Protein AF-A0A6G1K3C9-F1 (afdb_monomer)

Structure (mmCIF, N/CA/C/O backbone):
data_AF-A0A6G1K3C9-F1
#
_entry.id   AF-A0A6G1K3C9-F1
#
loop_
_atom_site.group_PDB
_atom_site.id
_atom_site.type_symbol
_atom_site.label_atom_id
_atom_site.label_alt_id
_atom_site.label_comp_id
_atom_site.label_asym_id
_atom_site.label_entity_id
_atom_site.label_seq_id
_atom_site.pdbx_PDB_ins_code
_atom_site.Cartn_x
_atom_site.Cartn_y
_atom_site.Cartn_z
_atom_site.occupancy
_atom_site.B_iso_or_equiv
_atom_site.auth_seq_id
_atom_site.auth_comp_id
_atom_site.auth_asym_id
_atom_site.auth_atom_id
_atom_site.pdbx_PDB_model_num
ATOM 1 N N . MET A 1 1 ? -12.875 1.307 -21.236 1.00 40.44 1 MET A N 1
ATOM 2 C CA . MET A 1 1 ? -13.866 0.383 -20.640 1.00 40.44 1 MET A CA 1
ATOM 3 C C . MET A 1 1 ? -13.834 0.517 -19.124 1.00 40.44 1 MET A C 1
ATOM 5 O O . MET A 1 1 ? -12.848 0.122 -18.516 1.00 40.44 1 MET A O 1
ATOM 9 N N . ARG A 1 2 ? -14.864 1.109 -18.506 1.00 46.22 2 ARG A N 1
ATOM 10 C CA . ARG A 1 2 ? -15.051 1.011 -17.050 1.00 46.22 2 ARG A CA 1
ATOM 11 C C . ARG A 1 2 ? -15.624 -0.381 -16.789 1.00 46.22 2 ARG A C 1
ATOM 13 O O . ARG A 1 2 ? -16.731 -0.656 -17.238 1.00 46.22 2 ARG A O 1
ATOM 20 N N . ARG A 1 3 ? -14.867 -1.283 -16.155 1.00 57.00 3 ARG A N 1
ATOM 21 C CA . ARG A 1 3 ? -15.456 -2.536 -15.663 1.00 57.00 3 ARG A CA 1
ATOM 22 C C . ARG A 1 3 ? -16.481 -2.141 -14.605 1.00 57.00 3 ARG A C 1
ATOM 24 O O . ARG A 1 3 ? -16.106 -1.521 -13.613 1.00 57.00 3 ARG A O 1
ATOM 31 N N . PHE A 1 4 ? -17.751 -2.454 -14.840 1.00 57.00 4 PHE A N 1
ATOM 32 C CA . PHE A 1 4 ? -18.767 -2.379 -13.799 1.00 57.00 4 PHE A CA 1
ATOM 33 C C . PHE A 1 4 ? -18.394 -3.421 -12.748 1.00 57.00 4 PHE A C 1
ATOM 35 O O . PHE A 1 4 ? -18.598 -4.617 -12.934 1.00 57.00 4 PHE A O 1
ATOM 42 N N . VAL A 1 5 ? -17.746 -2.970 -11.677 1.00 66.88 5 VAL A N 1
ATOM 43 C CA . VAL A 1 5 ? -17.523 -3.806 -10.504 1.00 66.88 5 VAL A CA 1
ATOM 44 C C . VAL A 1 5 ? -18.885 -3.916 -9.840 1.00 66.88 5 VAL A C 1
ATOM 46 O O . VAL A 1 5 ? -19.375 -2.927 -9.294 1.00 66.88 5 VAL A O 1
ATOM 49 N N . ALA A 1 6 ? -19.529 -5.080 -9.963 1.00 72.62 6 ALA A N 1
ATOM 50 C CA . ALA A 1 6 ? -20.761 -5.362 -9.240 1.00 72.62 6 ALA A CA 1
ATOM 51 C C . ALA A 1 6 ? -20.538 -4.995 -7.767 1.00 72.62 6 ALA A C 1
ATOM 53 O O . ALA A 1 6 ? -19.541 -5.426 -7.176 1.00 72.62 6 ALA A O 1
ATOM 54 N N . LYS A 1 7 ? -21.410 -4.147 -7.206 1.00 73.06 7 LYS A N 1
ATOM 55 C CA . LYS A 1 7 ? -21.338 -3.775 -5.792 1.00 73.06 7 LYS A CA 1
ATOM 56 C C . LYS A 1 7 ? -21.459 -5.067 -4.991 1.00 73.06 7 LYS A C 1
ATOM 58 O O . LYS A 1 7 ? -22.519 -5.681 -4.963 1.00 73.06 7 LYS A O 1
ATOM 63 N N . ARG A 1 8 ? -20.349 -5.519 -4.407 1.00 77.25 8 ARG A N 1
ATOM 64 C CA . ARG A 1 8 ? -20.388 -6.607 -3.437 1.00 77.25 8 ARG A CA 1
ATOM 65 C C . ARG A 1 8 ? -20.921 -6.006 -2.151 1.00 77.25 8 ARG A C 1
ATOM 67 O O . ARG A 1 8 ? -20.301 -5.099 -1.604 1.00 77.25 8 ARG A O 1
ATOM 74 N N . TYR A 1 9 ? -22.089 -6.472 -1.740 1.00 88.69 9 TYR A N 1
ATOM 75 C CA . TYR A 1 9 ? -22.657 -6.128 -0.451 1.00 88.69 9 TYR A CA 1
ATOM 76 C C . TYR A 1 9 ? -21.885 -6.876 0.634 1.00 88.69 9 TYR A C 1
ATOM 78 O O . TYR A 1 9 ? -21.517 -8.040 0.456 1.00 88.69 9 TYR A O 1
ATOM 86 N N . CYS A 1 10 ? -21.598 -6.181 1.727 1.00 93.62 10 CYS A N 1
ATOM 87 C CA . CYS A 1 10 ? -21.083 -6.802 2.933 1.00 93.62 10 CYS A CA 1
ATOM 88 C C . CYS A 1 10 ? -22.194 -7.664 3.550 1.00 93.62 10 CYS A C 1
ATOM 90 O O . CYS A 1 10 ? -23.339 -7.226 3.600 1.00 93.62 10 CYS A O 1
ATOM 92 N N . GLN A 1 11 ? -21.872 -8.885 3.987 1.00 95.81 11 GLN A N 1
ATOM 93 C CA . GLN A 1 11 ? -22.832 -9.741 4.701 1.00 95.81 11 GLN A CA 1
ATOM 94 C C . GLN A 1 11 ? -22.900 -9.423 6.202 1.00 95.81 11 GLN A C 1
ATOM 96 O O . GLN A 1 11 ? -23.840 -9.838 6.869 1.00 95.81 11 GLN A O 1
ATOM 101 N N . HIS A 1 12 ? -21.922 -8.684 6.734 1.00 95.75 12 HIS A N 1
ATOM 102 C CA . HIS A 1 12 ? -21.926 -8.244 8.125 1.00 95.75 12 HIS A CA 1
ATOM 103 C C . HIS A 1 12 ? -22.922 -7.105 8.328 1.00 95.75 12 HIS A C 1
ATOM 105 O O . HIS A 1 12 ? -22.938 -6.144 7.554 1.00 95.75 12 HIS A O 1
ATOM 111 N N . GLN A 1 13 ? -23.703 -7.200 9.398 1.00 95.81 13 GLN A N 1
ATOM 112 C CA . GLN A 1 13 ? -24.554 -6.119 9.868 1.00 95.81 13 GLN A CA 1
ATOM 113 C C . GLN A 1 13 ? -23.687 -5.084 10.591 1.00 95.81 13 GLN A C 1
ATOM 115 O O . GLN A 1 13 ? -22.966 -5.423 11.526 1.00 95.81 13 GLN A O 1
ATOM 120 N N . VAL A 1 14 ? -23.735 -3.832 10.138 1.00 95.56 14 VAL A N 1
ATOM 121 C CA . VAL A 1 14 ? -23.049 -2.713 10.796 1.00 95.56 14 VAL A CA 1
ATOM 122 C C . VAL A 1 14 ? -24.037 -2.072 11.776 1.00 95.56 14 VAL A C 1
ATOM 124 O O . VAL A 1 14 ? -25.129 -1.708 11.333 1.00 95.56 14 VAL A O 1
ATOM 127 N N . PRO A 1 15 ? -23.711 -1.930 13.072 1.00 95.00 15 PRO A N 1
ATOM 128 C CA . PRO A 1 15 ? -24.567 -1.221 14.026 1.00 95.00 15 PRO A CA 1
ATOM 129 C C . PRO A 1 15 ? -24.883 0.207 13.561 1.00 95.00 15 PRO A C 1
ATOM 131 O O . PRO A 1 15 ? -24.011 0.873 13.004 1.00 95.00 15 PRO A O 1
ATOM 134 N N . GLU A 1 16 ? -26.116 0.682 13.764 1.00 94.31 16 GLU A N 1
ATOM 135 C CA . GLU A 1 16 ? -26.556 2.016 13.305 1.00 94.31 16 GLU A CA 1
ATOM 136 C C . GLU A 1 16 ? -25.726 3.153 13.914 1.00 94.31 16 GLU A C 1
ATOM 138 O O . GLU A 1 16 ? -25.388 4.113 13.221 1.00 94.31 16 GLU A O 1
ATOM 143 N N . SER A 1 17 ? -25.327 2.995 15.177 1.00 93.12 17 SER A N 1
ATOM 144 C CA . SER A 1 17 ? -24.381 3.867 15.878 1.00 93.12 17 SER A CA 1
ATOM 145 C C . SER A 1 17 ? -23.092 4.055 15.076 1.00 93.12 17 SER A C 1
ATOM 147 O O . SER A 1 17 ? -22.707 5.175 14.760 1.00 93.12 17 SER A O 1
ATOM 149 N N . LEU A 1 18 ? -22.462 2.957 14.652 1.00 94.25 18 LEU A N 1
ATOM 150 C CA . LEU A 1 18 ? -21.227 2.970 13.878 1.00 94.25 18 LEU A CA 1
ATOM 151 C C . LEU A 1 18 ? -21.458 3.502 12.456 1.00 94.25 18 LEU A C 1
ATOM 153 O O . LEU A 1 18 ? -20.610 4.223 11.932 1.00 94.25 18 LEU A O 1
ATOM 157 N N . GLN A 1 19 ? -22.605 3.198 11.835 1.00 95.62 19 GLN A N 1
ATOM 158 C CA . GLN A 1 19 ? -22.939 3.683 10.488 1.00 95.62 19 GLN A CA 1
ATOM 159 C C . GLN A 1 19 ? -22.878 5.212 10.387 1.00 95.62 19 GLN A C 1
ATOM 161 O O . GLN A 1 19 ? -22.397 5.723 9.377 1.00 95.62 19 GLN A O 1
ATOM 166 N N . ALA A 1 20 ? -23.301 5.938 11.427 1.00 94.94 20 ALA A N 1
ATOM 167 C CA . ALA A 1 20 ? -23.273 7.402 11.448 1.00 94.94 20 ALA A CA 1
ATOM 168 C C . ALA A 1 20 ? -21.853 7.995 11.357 1.00 94.94 20 ALA A C 1
ATOM 170 O O . ALA A 1 20 ? -21.690 9.136 10.924 1.00 94.94 20 ALA A O 1
ATOM 171 N N . HIS A 1 21 ? -20.826 7.223 11.726 1.00 95.44 21 HIS A N 1
ATOM 172 C CA . HIS A 1 21 ? -19.432 7.665 11.725 1.00 95.44 21 HIS A CA 1
ATOM 173 C C . HIS A 1 21 ? -18.621 7.166 10.527 1.00 95.44 21 HIS A C 1
ATOM 175 O O . HIS A 1 21 ? -17.500 7.635 10.332 1.00 95.44 21 HIS A O 1
ATOM 181 N N . LEU A 1 22 ? -19.147 6.234 9.724 1.00 96.12 22 LEU A N 1
ATOM 182 C CA . LEU A 1 22 ? -18.440 5.656 8.580 1.00 96.12 22 LEU A CA 1
ATOM 183 C C . LEU A 1 22 ? -18.693 6.438 7.288 1.00 96.12 22 LEU A C 1
ATOM 185 O O . LEU A 1 22 ? -19.799 6.883 6.999 1.00 96.12 22 LEU A O 1
ATOM 189 N N . SER A 1 23 ? -17.658 6.538 6.450 1.00 95.50 23 SER A N 1
ATOM 190 C CA . SER A 1 23 ? -17.769 7.130 5.107 1.00 95.50 23 SER A CA 1
ATOM 191 C C . SER A 1 23 ? -18.633 6.292 4.149 1.00 95.50 23 SER A C 1
ATOM 193 O O . SER A 1 23 ? -19.312 6.841 3.281 1.00 95.50 23 SER A O 1
ATOM 195 N N . GLU A 1 24 ? -18.633 4.965 4.311 1.00 95.06 24 GLU A N 1
ATOM 196 C CA . GLU A 1 24 ? -19.474 4.020 3.567 1.00 95.06 24 GLU A CA 1
ATOM 197 C C . GLU A 1 24 ? -20.291 3.144 4.546 1.00 95.06 24 GLU A C 1
ATOM 199 O O . GLU A 1 24 ? -19.883 2.021 4.842 1.00 95.06 24 GLU A O 1
ATOM 204 N N . PRO A 1 25 ? -21.469 3.594 5.032 1.00 95.62 25 PRO A N 1
ATOM 205 C CA . PRO A 1 25 ? -22.207 2.922 6.115 1.00 95.62 25 PRO A CA 1
ATOM 206 C C . PRO A 1 25 ? -22.698 1.506 5.768 1.00 95.62 25 PRO A C 1
ATOM 208 O O . PRO A 1 25 ? -23.002 0.707 6.646 1.00 95.62 25 PRO A O 1
ATOM 211 N N . THR A 1 26 ? -22.761 1.159 4.479 1.00 95.19 26 THR A N 1
ATOM 212 C CA . THR A 1 26 ? -23.236 -0.153 4.011 1.00 95.19 26 THR A CA 1
ATOM 213 C C . THR A 1 26 ? -22.177 -1.263 4.056 1.00 95.19 26 THR A C 1
ATOM 215 O O . THR A 1 26 ? -22.470 -2.398 3.677 1.00 95.19 26 THR A O 1
ATOM 218 N N . ILE A 1 27 ? -20.926 -0.950 4.406 1.00 96.56 27 ILE A N 1
ATOM 219 C CA . ILE A 1 27 ? -19.806 -1.901 4.407 1.00 96.56 27 ILE A CA 1
ATOM 220 C C . ILE A 1 27 ? -19.107 -1.819 5.762 1.00 96.56 27 ILE A C 1
ATOM 222 O O . ILE A 1 27 ? -18.760 -0.733 6.211 1.00 96.56 27 ILE A O 1
ATOM 226 N N . CYS A 1 28 ? -18.874 -2.962 6.414 1.00 96.81 28 CYS A N 1
ATOM 227 C CA . CYS A 1 28 ? -18.143 -2.948 7.676 1.00 96.81 28 CYS A CA 1
ATOM 228 C C . CYS A 1 28 ? -16.662 -2.554 7.483 1.00 96.81 28 CYS A C 1
ATOM 230 O O . CYS A 1 28 ? -16.092 -2.821 6.414 1.00 96.81 28 CYS A O 1
ATOM 232 N N . PRO A 1 29 ? -16.007 -1.997 8.522 1.00 97.69 29 PRO A N 1
ATOM 233 C CA . PRO A 1 29 ? -14.608 -1.567 8.457 1.00 97.69 29 PRO A CA 1
ATOM 234 C C . PRO A 1 29 ? -13.643 -2.630 7.918 1.00 97.69 29 PRO A C 1
ATOM 236 O O . PRO A 1 29 ? -12.852 -2.356 7.012 1.00 97.69 29 PRO A O 1
ATOM 239 N N . SER A 1 30 ? -13.742 -3.867 8.417 1.00 97.69 30 SER A N 1
ATOM 240 C CA . SER A 1 30 ? -12.876 -4.976 8.004 1.00 97.69 30 SER A CA 1
ATOM 241 C C . SER A 1 30 ? -13.054 -5.324 6.522 1.00 97.69 30 SER A C 1
ATOM 243 O O . SER A 1 30 ? -12.068 -5.425 5.793 1.00 97.69 30 SER A O 1
ATOM 245 N N . CYS A 1 31 ? -14.290 -5.411 6.019 1.00 97.44 31 CYS A N 1
ATOM 246 C CA . CYS A 1 31 ? -14.553 -5.663 4.596 1.00 97.44 31 CYS A CA 1
ATOM 247 C C . CYS A 1 31 ? -14.087 -4.515 3.691 1.00 97.44 31 CYS A C 1
ATOM 249 O O . CYS A 1 31 ? -13.590 -4.764 2.586 1.00 97.44 31 CYS A O 1
ATOM 251 N N . GLN A 1 32 ? -14.240 -3.263 4.132 1.00 97.00 32 GLN A N 1
ATOM 252 C CA . GLN A 1 32 ? -13.790 -2.100 3.369 1.00 97.00 32 GLN A CA 1
ATOM 253 C C . GLN A 1 32 ? -12.256 -2.084 3.255 1.00 97.00 32 GLN A C 1
ATOM 255 O O . GLN A 1 32 ? -11.728 -1.944 2.148 1.00 97.00 32 GLN A O 1
ATOM 260 N N . LEU A 1 33 ? -11.539 -2.349 4.354 1.00 97.81 33 LEU A N 1
ATOM 261 C CA . LEU A 1 33 ? -10.080 -2.499 4.348 1.00 97.81 33 LEU A CA 1
ATOM 262 C C . LEU A 1 33 ? -9.622 -3.687 3.499 1.00 97.81 33 LEU A C 1
ATOM 264 O O . LEU A 1 33 ? -8.761 -3.509 2.638 1.00 97.81 33 LEU A O 1
ATOM 268 N N . GLN A 1 34 ? -10.227 -4.872 3.648 1.00 97.44 34 GLN A N 1
ATOM 269 C CA . GLN A 1 34 ? -9.904 -6.045 2.818 1.00 97.44 34 GLN A CA 1
ATOM 270 C C . GLN A 1 34 ? -10.027 -5.742 1.324 1.00 97.44 34 GLN A C 1
ATOM 272 O O . GLN A 1 34 ? -9.184 -6.162 0.525 1.00 97.44 34 GLN A O 1
ATOM 277 N N . ARG A 1 35 ? -11.064 -4.994 0.931 1.00 96.12 35 ARG A N 1
ATOM 278 C CA . ARG A 1 35 ? -11.260 -4.579 -0.457 1.00 96.12 35 ARG A CA 1
ATOM 279 C C . ARG A 1 35 ? -10.120 -3.691 -0.939 1.00 96.12 35 ARG A C 1
ATOM 281 O O . ARG A 1 35 ? -9.569 -3.959 -2.005 1.00 96.12 35 ARG A O 1
ATOM 288 N N . PHE A 1 36 ? -9.750 -2.666 -0.179 1.00 97.00 36 PHE A N 1
ATOM 289 C CA . PHE A 1 36 ? -8.657 -1.791 -0.585 1.00 97.00 36 PHE A CA 1
ATOM 290 C C . PHE A 1 36 ? -7.296 -2.494 -0.580 1.00 97.00 36 PHE A C 1
ATOM 292 O O . PHE A 1 36 ? -6.533 -2.321 -1.527 1.00 97.00 36 PHE A O 1
ATOM 299 N N . ILE A 1 37 ? -7.012 -3.337 0.418 1.00 97.62 37 ILE A N 1
ATOM 300 C CA . ILE A 1 37 ? -5.806 -4.181 0.469 1.00 97.62 37 ILE A CA 1
ATOM 301 C C . ILE A 1 37 ? -5.728 -5.046 -0.791 1.00 97.62 37 ILE A C 1
ATOM 303 O O . ILE A 1 37 ? -4.695 -5.107 -1.459 1.00 97.62 37 ILE A O 1
ATOM 307 N N . LYS A 1 38 ? -6.844 -5.676 -1.175 1.00 96.50 38 LYS A N 1
ATOM 308 C CA . LYS A 1 38 ? -6.923 -6.453 -2.412 1.00 96.50 38 LYS A CA 1
ATOM 309 C C . LYS A 1 38 ? -6.662 -5.587 -3.648 1.00 96.50 38 LYS A C 1
ATOM 311 O O . LYS A 1 38 ? -5.895 -6.002 -4.513 1.00 96.50 38 LYS A O 1
ATOM 316 N N . ASP A 1 39 ? -7.262 -4.403 -3.740 1.00 95.94 39 ASP A N 1
ATOM 317 C CA . ASP A 1 39 ? -7.066 -3.489 -4.871 1.00 95.94 39 ASP A CA 1
ATOM 318 C C . ASP A 1 39 ? -5.603 -3.004 -4.973 1.00 95.94 39 ASP A C 1
ATOM 320 O O . ASP A 1 39 ? -5.069 -2.890 -6.083 1.00 95.94 39 ASP A O 1
ATOM 324 N N . ILE A 1 40 ? -4.925 -2.772 -3.841 1.00 96.75 40 ILE A N 1
ATOM 325 C CA . ILE A 1 40 ? -3.489 -2.453 -3.791 1.00 96.75 40 ILE A CA 1
ATOM 326 C C . ILE A 1 40 ? -2.666 -3.648 -4.279 1.00 96.75 40 ILE A C 1
ATOM 328 O O . ILE A 1 40 ? -1.871 -3.472 -5.203 1.00 96.75 40 ILE A O 1
ATOM 332 N N . ARG A 1 41 ? -2.898 -4.855 -3.746 1.00 96.38 41 ARG A N 1
ATOM 333 C CA . ARG A 1 41 ? -2.193 -6.087 -4.151 1.00 96.38 41 ARG A CA 1
ATOM 334 C C . ARG A 1 41 ? -2.368 -6.397 -5.633 1.00 96.38 41 ARG A C 1
ATOM 336 O O . ARG A 1 41 ? -1.404 -6.722 -6.322 1.00 96.38 41 ARG A O 1
ATOM 343 N N . ASP A 1 42 ? -3.587 -6.279 -6.151 1.00 95.94 42 ASP A N 1
ATOM 344 C CA . ASP A 1 42 ? -3.872 -6.493 -7.572 1.00 95.94 42 ASP A CA 1
ATOM 345 C C . ASP A 1 42 ? -3.166 -5.446 -8.441 1.00 95.94 42 ASP A C 1
ATOM 347 O O . ASP A 1 42 ? -2.658 -5.761 -9.522 1.00 95.94 42 ASP A O 1
ATOM 351 N N . THR A 1 43 ? -3.081 -4.209 -7.951 1.00 95.25 43 THR A N 1
ATOM 352 C CA . THR A 1 43 ? -2.342 -3.133 -8.609 1.00 95.25 43 THR A CA 1
ATOM 353 C C . THR A 1 43 ? -0.836 -3.369 -8.603 1.00 95.25 43 THR A C 1
ATOM 355 O O . THR A 1 43 ? -0.212 -3.251 -9.661 1.00 95.25 43 THR A O 1
ATOM 358 N N . GLN A 1 44 ? -0.262 -3.758 -7.463 1.00 94.69 44 GLN A N 1
ATOM 359 C CA . GLN A 1 44 ? 1.148 -4.128 -7.328 1.00 94.69 44 GLN A CA 1
ATOM 360 C C . GLN A 1 44 ? 1.489 -5.286 -8.271 1.00 94.69 44 GLN A C 1
ATOM 362 O O . GLN A 1 44 ? 2.315 -5.108 -9.160 1.00 94.69 44 GLN A O 1
ATOM 367 N N . LYS A 1 45 ? 0.731 -6.391 -8.227 1.00 94.12 45 LYS A N 1
ATOM 368 C CA . LYS A 1 45 ? 0.878 -7.524 -9.164 1.00 94.12 45 LYS A CA 1
ATOM 369 C C . LYS A 1 45 ? 0.772 -7.092 -10.624 1.00 94.12 45 LYS A C 1
ATOM 371 O O . LYS A 1 45 ? 1.491 -7.598 -11.484 1.00 94.12 45 LYS A O 1
ATOM 376 N N . GLY A 1 46 ? -0.141 -6.172 -10.931 1.00 94.00 46 GLY A N 1
ATOM 377 C CA . GLY A 1 46 ? -0.293 -5.614 -12.271 1.00 94.00 46 GLY A CA 1
ATOM 378 C C . GLY A 1 46 ? 0.948 -4.854 -12.740 1.00 94.00 46 GLY A C 1
ATOM 379 O O . GLY A 1 46 ? 1.322 -4.972 -13.909 1.00 94.00 46 GLY A O 1
ATOM 380 N N . ILE A 1 47 ? 1.577 -4.079 -11.855 1.00 93.62 47 ILE A N 1
ATOM 381 C CA . ILE A 1 47 ? 2.826 -3.348 -12.111 1.00 93.62 47 ILE A CA 1
ATOM 382 C C . ILE A 1 47 ? 4.011 -4.319 -12.212 1.00 93.62 47 ILE A C 1
ATOM 384 O O . ILE A 1 47 ? 4.780 -4.223 -13.168 1.00 93.62 47 ILE A O 1
ATOM 388 N N . ASP A 1 48 ? 4.110 -5.303 -11.322 1.00 89.12 48 ASP A N 1
ATOM 389 C CA . ASP A 1 48 ? 5.196 -6.291 -11.298 1.00 89.12 48 ASP A CA 1
ATOM 390 C C . ASP A 1 48 ? 5.215 -7.161 -12.556 1.00 89.12 48 ASP A C 1
ATOM 392 O O . ASP A 1 48 ? 6.265 -7.353 -13.163 1.00 89.12 48 ASP A O 1
ATOM 396 N N . ARG A 1 49 ? 4.042 -7.578 -13.056 1.00 92.12 49 ARG A N 1
ATOM 397 C CA . ARG A 1 49 ? 3.920 -8.276 -14.354 1.00 92.12 49 ARG A CA 1
ATOM 398 C C . ARG A 1 49 ? 4.462 -7.467 -15.538 1.00 92.12 49 ARG A C 1
ATOM 400 O O . ARG A 1 49 ? 4.694 -8.030 -16.603 1.00 92.12 49 ARG A O 1
ATOM 407 N N . ARG A 1 50 ? 4.662 -6.155 -15.380 1.00 90.25 50 ARG A N 1
ATOM 408 C CA . ARG A 1 50 ? 5.297 -5.273 -16.374 1.00 90.25 50 ARG A CA 1
ATOM 409 C C . ARG A 1 50 ? 6.777 -5.008 -16.079 1.00 90.25 50 ARG A C 1
ATOM 411 O O . ARG A 1 50 ? 7.340 -4.062 -16.629 1.00 90.25 50 ARG A O 1
ATOM 418 N N . GLY A 1 51 ? 7.415 -5.842 -15.264 1.00 88.88 51 GLY A N 1
ATOM 419 C CA . GLY A 1 51 ? 8.806 -5.672 -14.840 1.00 88.88 51 GLY A CA 1
ATOM 420 C C . GLY A 1 51 ? 8.975 -4.584 -13.780 1.00 88.88 51 GLY A C 1
ATOM 421 O O . GLY A 1 51 ? 10.058 -4.026 -13.638 1.00 88.88 51 GLY A O 1
ATOM 422 N N . GLY A 1 52 ? 7.898 -4.238 -13.070 1.00 91.12 52 GLY A N 1
ATOM 423 C CA . GLY A 1 52 ? 7.940 -3.220 -12.034 1.00 91.12 52 GLY A CA 1
ATOM 424 C C . GLY A 1 52 ? 7.800 -1.788 -12.551 1.00 91.12 52 GLY A C 1
ATOM 425 O O . GLY A 1 52 ? 7.665 -1.529 -13.753 1.00 91.12 52 GLY A O 1
ATOM 426 N N . ILE A 1 53 ? 7.810 -0.826 -11.625 1.00 90.06 53 ILE A N 1
ATOM 427 C CA . ILE A 1 53 ? 7.646 0.595 -11.948 1.00 90.06 53 ILE A CA 1
ATOM 428 C C . ILE A 1 53 ? 8.747 1.120 -12.881 1.00 90.06 53 ILE A C 1
ATOM 430 O O . ILE A 1 53 ? 8.442 1.887 -13.796 1.00 90.06 53 ILE A O 1
ATOM 434 N N . PHE A 1 54 ? 9.994 0.668 -12.703 1.00 88.56 54 PHE A N 1
ATOM 435 C CA . PHE A 1 54 ? 11.143 1.128 -13.486 1.00 88.56 54 PHE A CA 1
ATOM 436 C C . PHE A 1 54 ? 11.127 0.589 -14.914 1.00 88.56 54 PHE A C 1
ATOM 438 O O . PHE A 1 54 ? 11.143 1.388 -15.847 1.00 88.56 54 PHE A O 1
ATOM 445 N N . ALA A 1 55 ? 10.972 -0.724 -15.113 1.00 88.25 55 ALA A N 1
ATOM 446 C CA . ALA A 1 55 ? 10.867 -1.277 -16.465 1.00 88.25 55 ALA A CA 1
ATOM 447 C C . ALA A 1 55 ? 9.611 -0.768 -17.189 1.00 88.25 55 ALA A C 1
ATOM 449 O O . ALA A 1 55 ? 9.624 -0.536 -18.396 1.00 88.25 55 ALA A O 1
ATOM 450 N N . SER A 1 56 ? 8.510 -0.548 -16.459 1.00 89.88 56 SER A N 1
ATOM 451 C CA . SER A 1 56 ? 7.318 0.069 -17.042 1.00 89.88 56 SER A CA 1
ATOM 452 C C . SER A 1 56 ? 7.564 1.508 -17.494 1.00 89.88 56 SER A C 1
ATOM 454 O O . SER A 1 56 ? 6.896 1.936 -18.430 1.00 89.88 56 SER A O 1
ATOM 456 N N . ARG A 1 57 ? 8.446 2.257 -16.827 1.00 87.88 57 ARG A N 1
ATOM 457 C CA . ARG A 1 57 ? 8.824 3.624 -17.206 1.00 87.88 57 ARG A CA 1
ATOM 458 C C . ARG A 1 57 ? 9.825 3.628 -18.359 1.00 87.88 57 ARG A C 1
ATOM 460 O O . ARG A 1 57 ? 9.709 4.486 -19.225 1.00 87.88 57 ARG A O 1
ATOM 467 N N . GLU A 1 58 ? 10.742 2.665 -18.406 1.00 89.50 58 GLU A N 1
ATOM 468 C CA . GLU A 1 58 ? 11.706 2.530 -19.504 1.00 89.50 58 GLU A CA 1
ATOM 469 C C . GLU A 1 58 ? 11.002 2.308 -20.843 1.00 89.50 58 GLU A C 1
ATOM 471 O O . GLU A 1 58 ? 11.203 3.072 -21.779 1.00 89.50 58 GLU A O 1
ATOM 476 N N . ARG A 1 59 ? 10.013 1.410 -20.882 1.00 88.69 59 ARG A N 1
ATOM 477 C CA . ARG A 1 59 ? 9.175 1.203 -22.076 1.00 88.69 59 ARG A CA 1
ATOM 478 C C . ARG A 1 59 ? 8.448 2.458 -22.560 1.00 88.69 59 ARG A C 1
ATOM 480 O O . ARG A 1 59 ? 8.153 2.584 -23.742 1.00 88.69 59 ARG A O 1
ATOM 487 N N . VAL A 1 60 ? 8.113 3.379 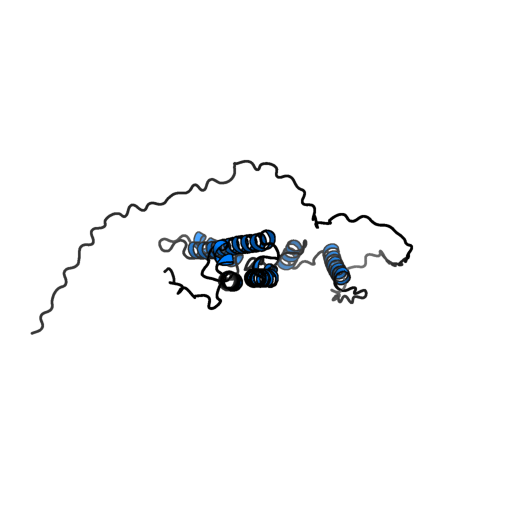-21.653 1.00 89.38 60 VAL A N 1
ATOM 488 C CA . VAL A 1 60 ? 7.501 4.666 -22.025 1.00 89.38 60 VAL A CA 1
ATOM 489 C C . VAL A 1 60 ? 8.518 5.573 -22.719 1.00 89.38 60 VAL A C 1
ATOM 491 O O . VAL A 1 60 ? 8.139 6.314 -23.622 1.00 89.38 60 VAL A O 1
ATOM 494 N N . ARG A 1 61 ? 9.793 5.520 -22.317 1.00 88.38 61 ARG A N 1
ATOM 495 C CA . ARG A 1 61 ? 10.879 6.256 -22.980 1.00 88.38 61 ARG A CA 1
ATOM 496 C C . ARG A 1 61 ? 11.183 5.662 -24.348 1.00 88.38 61 ARG A C 1
ATOM 498 O O . ARG A 1 61 ? 11.259 6.404 -25.318 1.00 88.38 61 ARG A O 1
ATOM 505 N N . GLU A 1 62 ? 11.275 4.337 -24.429 1.00 89.06 62 GLU A N 1
ATOM 506 C CA . GLU A 1 62 ? 11.440 3.617 -25.694 1.00 89.06 62 GLU A CA 1
ATOM 507 C C . GLU A 1 62 ? 10.315 3.975 -26.682 1.00 89.06 62 GLU A C 1
ATOM 509 O O . GLU A 1 62 ? 10.603 4.363 -27.810 1.00 89.06 62 GLU A O 1
ATOM 514 N N . GLU A 1 63 ? 9.043 3.957 -26.247 1.00 88.94 63 GLU A N 1
ATOM 515 C CA . GLU A 1 63 ? 7.883 4.366 -27.069 1.00 88.94 63 GLU A CA 1
ATOM 516 C C . GLU A 1 63 ? 8.002 5.820 -27.568 1.00 88.94 63 GLU A C 1
ATOM 518 O O . GLU A 1 63 ? 7.604 6.114 -28.692 1.00 88.94 63 GLU A O 1
ATOM 523 N N . ALA A 1 64 ? 8.563 6.730 -26.765 1.00 86.88 64 ALA A N 1
ATOM 524 C CA . ALA A 1 64 ? 8.756 8.127 -27.155 1.00 86.88 64 ALA A CA 1
ATOM 525 C C . ALA A 1 64 ? 9.883 8.315 -28.190 1.00 86.88 64 ALA A C 1
ATOM 527 O O . ALA A 1 64 ? 9.772 9.183 -29.053 1.00 86.88 64 ALA A O 1
ATOM 528 N N . ASN A 1 65 ? 10.939 7.498 -28.124 1.00 86.75 65 ASN A N 1
ATOM 529 C CA . ASN A 1 65 ? 12.115 7.612 -28.993 1.00 86.75 65 ASN A CA 1
ATOM 530 C C . ASN A 1 65 ? 11.883 7.080 -30.414 1.00 86.75 65 ASN A C 1
ATOM 532 O O . ASN A 1 65 ? 12.534 7.542 -31.345 1.00 86.75 65 ASN A O 1
ATOM 536 N N . VAL A 1 66 ? 10.971 6.119 -30.597 1.00 85.62 66 VAL A N 1
ATOM 537 C CA . VAL A 1 66 ? 10.723 5.485 -31.907 1.00 85.62 66 VAL A CA 1
ATOM 538 C C . VAL A 1 66 ? 9.991 6.415 -32.888 1.00 85.62 66 VAL A C 1
ATOM 540 O O . VAL A 1 66 ? 9.961 6.111 -34.072 1.00 85.62 66 VAL A O 1
ATOM 543 N N . GLY A 1 67 ? 9.460 7.559 -32.427 1.00 72.31 67 GLY A N 1
ATOM 544 C CA . GLY A 1 67 ? 8.933 8.643 -33.268 1.00 72.31 67 GLY A CA 1
ATOM 545 C C . GLY A 1 67 ? 7.988 8.166 -34.374 1.00 72.31 67 GLY A C 1
ATOM 546 O O . GLY A 1 67 ? 8.423 8.016 -35.511 1.00 72.31 67 GLY A O 1
ATOM 547 N N . PHE A 1 68 ? 6.708 7.902 -34.068 1.00 59.38 68 PHE A N 1
ATOM 548 C CA . PHE A 1 68 ? 5.793 7.376 -35.090 1.00 59.38 68 PHE A CA 1
ATOM 549 C C . PHE A 1 68 ? 4.312 7.790 -34.972 1.00 59.38 68 PHE A C 1
ATOM 551 O O . PHE A 1 68 ? 3.760 7.978 -33.885 1.00 59.38 68 PHE A O 1
ATOM 558 N N . ASP A 1 69 ? 3.681 7.856 -36.148 1.00 64.31 69 ASP A N 1
ATOM 559 C CA . ASP A 1 69 ? 2.524 8.667 -36.559 1.00 64.31 69 ASP A CA 1
ATOM 560 C C . ASP A 1 69 ? 1.109 8.095 -36.286 1.00 64.31 69 ASP A C 1
ATOM 562 O O . ASP A 1 69 ? 0.198 8.325 -37.082 1.00 64.31 69 ASP A O 1
ATOM 566 N N . GLY A 1 70 ? 0.833 7.362 -35.195 1.00 55.38 70 GLY A N 1
ATOM 567 C CA . GLY A 1 70 ? -0.540 6.811 -35.065 1.00 55.38 70 GLY A CA 1
ATOM 568 C C . GLY A 1 70 ? -1.101 6.440 -33.699 1.00 55.38 70 GLY A C 1
ATOM 569 O O . GLY A 1 70 ? -2.224 6.828 -33.384 1.00 55.38 70 GLY A O 1
ATOM 570 N N . GLU A 1 71 ? -0.366 5.723 -32.851 1.00 59.19 71 GLU A N 1
ATOM 571 C CA . GLU A 1 71 ? -0.908 5.222 -31.571 1.00 59.19 71 GLU A CA 1
ATOM 572 C C . GLU A 1 71 ? -0.102 5.712 -30.367 1.00 59.19 71 GLU A C 1
ATOM 574 O O . GLU A 1 71 ? 0.261 4.968 -29.457 1.00 59.19 71 GLU A O 1
ATOM 579 N N . ILE A 1 72 ? 0.164 7.018 -30.353 1.00 62.97 72 ILE A N 1
ATOM 580 C CA . ILE A 1 72 ? 1.047 7.651 -29.378 1.00 62.97 72 ILE A CA 1
ATOM 581 C C . ILE A 1 72 ? 0.524 7.472 -27.940 1.00 62.97 72 ILE A C 1
ATOM 583 O O . ILE A 1 72 ? -0.576 7.905 -27.539 1.00 62.97 72 ILE A O 1
ATOM 587 N N . GLY A 1 73 ? 1.387 6.856 -27.132 1.00 75.19 73 GLY A N 1
ATOM 588 C CA . GLY A 1 73 ? 1.341 6.877 -25.679 1.00 75.19 73 GLY A CA 1
ATOM 589 C C . GLY A 1 73 ? 0.430 5.827 -25.067 1.00 75.19 73 GLY A C 1
ATOM 590 O O . GLY A 1 73 ? -0.161 6.092 -24.016 1.00 75.19 73 GLY A O 1
ATOM 591 N N . THR A 1 74 ? 0.266 4.659 -25.687 1.00 87.25 74 THR A N 1
ATOM 592 C CA . THR A 1 74 ? -0.514 3.580 -25.067 1.00 87.25 74 THR A CA 1
ATOM 593 C C . THR A 1 74 ? 0.170 3.081 -23.798 1.00 87.25 74 THR A C 1
ATOM 595 O O . THR A 1 74 ? -0.510 2.916 -22.777 1.00 87.25 74 THR A O 1
ATOM 598 N N . GLN A 1 75 ? 1.501 2.938 -23.797 1.00 89.12 75 GLN A N 1
ATOM 599 C CA . GLN A 1 75 ? 2.246 2.543 -22.598 1.00 89.12 75 GLN A CA 1
ATOM 600 C C . GLN A 1 75 ? 2.249 3.671 -21.578 1.00 89.12 75 GLN A C 1
ATOM 602 O O . GLN A 1 75 ? 1.944 3.436 -20.407 1.00 89.12 75 GLN A O 1
ATOM 607 N N . ALA A 1 76 ? 2.463 4.911 -22.021 1.00 88.94 76 ALA A N 1
ATOM 608 C CA . ALA A 1 76 ? 2.414 6.081 -21.144 1.00 88.94 76 ALA A CA 1
ATOM 609 C C . ALA A 1 76 ? 1.051 6.225 -20.438 1.00 88.94 76 ALA A C 1
ATOM 611 O O . ALA A 1 76 ? 0.977 6.427 -19.223 1.00 88.94 76 ALA A O 1
ATOM 612 N N . LYS A 1 77 ? -0.054 6.081 -21.183 1.00 91.56 77 LYS A N 1
ATOM 613 C CA . LYS A 1 77 ? -1.427 6.129 -20.650 1.00 91.56 77 LYS A CA 1
ATOM 614 C C . LYS A 1 77 ? -1.676 4.987 -19.66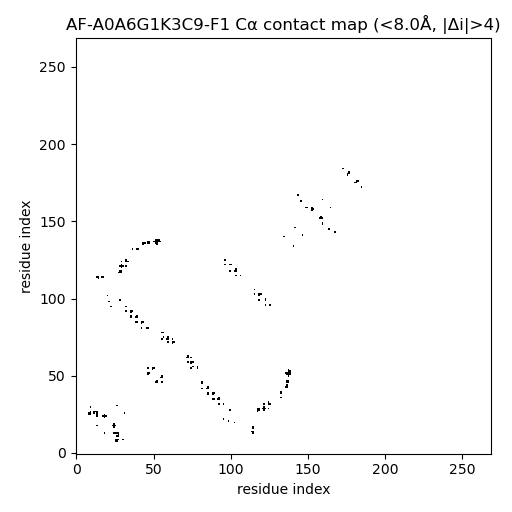8 1.00 91.56 77 LYS A C 1
ATOM 616 O O . LYS A 1 77 ? -2.217 5.236 -18.590 1.00 91.56 77 LYS A O 1
ATOM 621 N N . ARG A 1 78 ? -1.259 3.759 -20.001 1.00 91.19 78 ARG A N 1
ATOM 622 C CA . ARG A 1 78 ? -1.392 2.588 -19.117 1.00 91.19 78 ARG A CA 1
ATOM 623 C C . ARG A 1 78 ? -0.598 2.775 -17.830 1.00 91.19 78 ARG A C 1
ATOM 625 O O . ARG A 1 78 ? -1.178 2.643 -16.757 1.00 91.19 78 ARG A O 1
ATOM 632 N N . HIS A 1 79 ? 0.683 3.131 -17.918 1.00 92.62 79 HIS A N 1
ATOM 633 C CA . HIS A 1 79 ? 1.536 3.379 -16.756 1.00 92.62 79 HIS A CA 1
ATOM 634 C C . HIS A 1 79 ? 0.904 4.418 -15.820 1.00 92.62 79 HIS A C 1
ATOM 636 O O . HIS A 1 79 ? 0.683 4.135 -14.643 1.00 92.62 79 HIS A O 1
ATOM 642 N N . ARG A 1 80 ? 0.495 5.578 -16.357 1.00 92.56 80 ARG A N 1
ATOM 643 C CA . ARG A 1 80 ? -0.183 6.629 -15.577 1.00 92.56 80 ARG A CA 1
ATOM 644 C C . ARG A 1 80 ? -1.482 6.148 -14.936 1.00 92.56 80 ARG A C 1
ATOM 646 O O . ARG A 1 80 ? -1.755 6.508 -13.795 1.00 92.56 80 ARG A O 1
ATOM 653 N N . ALA A 1 81 ? -2.276 5.346 -15.643 1.00 94.19 81 ALA A N 1
ATOM 654 C CA . ALA A 1 81 ? -3.522 4.808 -15.107 1.00 94.19 81 ALA A CA 1
ATOM 655 C C . ALA A 1 81 ? -3.276 3.886 -13.903 1.00 94.19 81 ALA A C 1
ATOM 657 O O . ALA A 1 81 ? -3.943 4.037 -12.882 1.00 94.19 81 ALA A O 1
ATOM 658 N N . TRP A 1 82 ? -2.289 2.991 -13.986 1.00 94.31 82 TRP A N 1
ATOM 659 C CA . TRP A 1 82 ? -1.925 2.112 -12.872 1.00 94.31 82 TRP A CA 1
ATOM 660 C C . TRP A 1 82 ? -1.354 2.881 -11.680 1.00 94.31 82 TRP A C 1
ATOM 662 O O . TRP A 1 82 ? -1.779 2.640 -10.555 1.00 94.31 82 TRP A O 1
ATOM 672 N N . MET A 1 83 ? -0.456 3.844 -11.913 1.00 94.81 83 MET A N 1
ATOM 673 C CA . MET A 1 83 ? 0.104 4.666 -10.832 1.00 94.81 83 MET A CA 1
ATOM 674 C C . MET A 1 83 ? -0.962 5.521 -10.143 1.00 94.81 83 MET A C 1
ATOM 676 O O . MET A 1 83 ? -0.945 5.671 -8.922 1.00 94.81 83 MET A O 1
ATOM 680 N N . ARG A 1 84 ? -1.919 6.052 -10.916 1.00 95.25 84 ARG A N 1
ATOM 681 C CA . ARG A 1 84 ? -3.066 6.787 -10.376 1.00 95.25 84 ARG A CA 1
ATOM 682 C C . ARG A 1 84 ? -3.947 5.885 -9.522 1.00 95.25 84 ARG A C 1
ATOM 684 O O . ARG A 1 84 ? -4.288 6.289 -8.418 1.00 95.25 84 ARG A O 1
ATOM 691 N N . LEU A 1 85 ? -4.286 4.692 -10.013 1.00 95.12 85 LEU A N 1
ATOM 692 C CA . LEU A 1 85 ? -5.095 3.729 -9.267 1.00 95.12 85 LEU A CA 1
ATOM 693 C C . LEU A 1 85 ? -4.413 3.345 -7.950 1.00 95.12 85 LEU A C 1
ATOM 695 O O . LEU A 1 85 ? -5.021 3.482 -6.898 1.00 95.12 85 LEU A O 1
ATOM 699 N N . TRP A 1 86 ? -3.134 2.965 -8.000 1.00 95.50 86 TRP A N 1
ATOM 700 C CA . TRP A 1 86 ? -2.351 2.606 -6.815 1.00 95.50 86 TRP A CA 1
ATOM 701 C C . TRP A 1 86 ? -2.373 3.708 -5.752 1.00 95.50 86 TRP A C 1
ATOM 703 O O . TRP A 1 86 ? -2.693 3.457 -4.591 1.00 95.50 86 TRP A O 1
ATOM 713 N N . ARG A 1 87 ? -2.084 4.950 -6.166 1.00 95.94 87 ARG A N 1
ATOM 714 C CA . ARG A 1 87 ? -2.062 6.113 -5.273 1.00 95.94 87 ARG A CA 1
ATOM 715 C C . ARG A 1 87 ? -3.440 6.400 -4.684 1.00 95.94 87 ARG A C 1
ATOM 717 O O . ARG A 1 87 ? -3.546 6.609 -3.484 1.00 95.94 87 ARG A O 1
ATOM 724 N N . GLN A 1 88 ? -4.481 6.413 -5.515 1.00 96.69 88 GLN A N 1
ATOM 725 C CA . GLN A 1 88 ? -5.846 6.686 -5.062 1.00 96.69 88 GLN A CA 1
ATOM 726 C C . GLN A 1 88 ? -6.324 5.640 -4.058 1.00 96.69 88 GLN A C 1
ATOM 728 O O . GLN A 1 88 ? -6.924 6.005 -3.054 1.00 96.69 88 GLN A O 1
ATOM 733 N N . THR A 1 89 ? -6.035 4.359 -4.291 1.00 96.56 89 THR A N 1
ATOM 734 C CA . THR A 1 89 ? -6.401 3.305 -3.342 1.00 96.56 89 THR A CA 1
ATOM 735 C C . THR A 1 89 ? -5.642 3.455 -2.024 1.00 96.56 89 THR A C 1
ATOM 737 O O . THR A 1 89 ? -6.265 3.360 -0.975 1.00 96.56 89 THR A O 1
ATOM 740 N N . LYS A 1 90 ? -4.337 3.766 -2.048 1.00 96.38 90 LYS A N 1
ATOM 741 C CA . LYS A 1 90 ? -3.563 4.018 -0.819 1.00 96.38 90 LYS A CA 1
ATOM 742 C C . LYS A 1 90 ? -4.111 5.185 0.002 1.00 96.38 90 LYS A C 1
ATOM 744 O O . LYS A 1 90 ? -4.243 5.049 1.210 1.00 96.38 90 LYS A O 1
ATOM 749 N N . ILE A 1 91 ? -4.456 6.297 -0.651 1.00 96.50 91 ILE A N 1
ATOM 750 C CA . ILE A 1 91 ? -5.048 7.463 0.023 1.00 96.50 91 ILE A CA 1
ATOM 751 C C . ILE A 1 91 ? -6.335 7.059 0.744 1.00 96.50 91 ILE A C 1
ATOM 753 O O . ILE A 1 91 ? -6.460 7.308 1.935 1.00 96.50 91 ILE A O 1
ATOM 757 N N . LYS A 1 92 ? -7.228 6.336 0.058 1.00 96.88 92 LYS A N 1
ATOM 758 C CA . LYS A 1 92 ? -8.484 5.864 0.654 1.00 96.88 92 LYS A CA 1
ATOM 759 C C . LYS A 1 92 ? -8.281 4.950 1.857 1.00 96.88 92 LYS A C 1
ATOM 761 O O . LYS A 1 92 ? -9.061 5.008 2.798 1.00 96.88 92 LYS A O 1
ATOM 766 N N . VAL A 1 93 ? -7.254 4.098 1.828 1.00 97.62 93 VAL A N 1
ATOM 767 C CA . VAL A 1 93 ? -6.926 3.259 2.987 1.00 97.62 93 VAL A CA 1
ATOM 768 C C . VAL A 1 93 ? -6.483 4.108 4.163 1.00 97.62 93 VAL A C 1
ATOM 770 O O . VAL A 1 93 ? -6.985 3.903 5.256 1.00 97.62 93 VAL A O 1
ATOM 773 N N . VAL A 1 94 ? -5.576 5.060 3.944 1.00 97.75 94 VAL A N 1
ATOM 774 C CA . VAL A 1 94 ? -5.077 5.929 5.017 1.00 97.75 94 VAL A CA 1
ATOM 775 C C . VAL A 1 94 ? -6.205 6.783 5.600 1.00 97.75 94 VAL A C 1
ATOM 777 O O . VAL A 1 94 ? -6.316 6.882 6.817 1.00 97.75 94 VAL A O 1
ATOM 780 N N . GLU A 1 95 ? -7.076 7.339 4.755 1.00 97.75 95 GLU A N 1
ATOM 781 C CA . GLU A 1 95 ? -8.274 8.075 5.186 1.00 97.75 95 GLU A CA 1
ATOM 782 C C . GLU A 1 95 ? -9.197 7.198 6.042 1.00 97.75 95 GLU A C 1
ATOM 784 O O . GLU A 1 95 ? -9.632 7.623 7.110 1.00 97.75 95 GLU A O 1
ATOM 789 N N . LEU A 1 96 ? -9.451 5.956 5.613 1.00 97.88 96 LEU A N 1
ATOM 790 C CA . LEU A 1 96 ? -10.269 5.014 6.372 1.00 97.88 96 LEU A CA 1
ATOM 791 C C . LEU A 1 96 ? -9.610 4.626 7.701 1.00 97.88 96 LEU A C 1
ATOM 793 O O . LEU A 1 96 ? -10.272 4.653 8.728 1.00 97.88 96 LEU A O 1
ATOM 797 N N . VAL A 1 97 ? -8.320 4.286 7.708 1.00 98.25 97 VAL A N 1
ATOM 798 C CA . VAL A 1 97 ? -7.584 3.936 8.935 1.00 98.25 97 VAL A CA 1
ATOM 799 C C . VAL A 1 97 ? -7.628 5.095 9.930 1.00 98.25 97 VAL A C 1
ATOM 801 O O . VAL A 1 97 ? -7.968 4.871 11.086 1.00 98.25 97 VAL A O 1
ATOM 804 N N . SER A 1 98 ? -7.399 6.330 9.471 1.00 97.50 98 SER A N 1
ATOM 805 C CA . SER A 1 98 ? -7.514 7.529 10.310 1.00 97.50 98 SER A CA 1
ATOM 806 C C . SER A 1 98 ? -8.921 7.684 10.890 1.00 97.50 98 SER A C 1
ATOM 808 O O . SER A 1 98 ? -9.068 7.904 12.088 1.00 97.50 98 SER A O 1
ATOM 810 N N . GLN A 1 99 ? -9.962 7.516 10.067 1.00 97.56 99 GLN A N 1
ATOM 811 C CA . GLN A 1 99 ? -11.356 7.570 10.518 1.00 97.56 99 GLN A CA 1
ATOM 812 C C . GLN A 1 99 ? -11.644 6.524 11.607 1.00 97.56 99 GLN A C 1
ATOM 814 O O . GLN A 1 99 ? -12.276 6.835 12.613 1.00 97.56 99 GLN A O 1
ATOM 819 N N . LEU A 1 100 ? -11.171 5.290 11.428 1.00 97.25 100 LEU A N 1
ATOM 820 C CA . LEU A 1 100 ? -11.357 4.201 12.391 1.00 97.25 100 LEU A CA 1
ATOM 821 C C . LEU A 1 100 ? -10.606 4.453 13.706 1.00 97.25 100 LEU A C 1
ATOM 823 O O . LEU A 1 100 ? -11.141 4.184 14.780 1.00 97.25 100 LEU A O 1
ATOM 827 N N . GLU A 1 101 ? -9.389 4.992 13.641 1.00 96.69 101 GLU A N 1
ATOM 828 C CA . GLU A 1 101 ? -8.636 5.395 14.832 1.00 96.69 101 GLU A CA 1
ATOM 829 C C . GLU A 1 101 ? -9.346 6.507 15.610 1.00 96.69 101 GLU A C 1
ATOM 831 O O . GLU A 1 101 ? -9.377 6.469 16.840 1.00 96.69 101 GLU A O 1
ATOM 836 N N . ASP A 1 102 ? -9.950 7.473 14.919 1.00 95.94 102 ASP A N 1
ATOM 837 C CA . ASP A 1 102 ? -10.684 8.566 15.559 1.00 95.94 102 ASP A CA 1
ATOM 838 C C . ASP A 1 102 ? -11.999 8.090 16.192 1.00 95.94 102 ASP A C 1
ATOM 840 O O . ASP A 1 102 ? -12.359 8.556 17.276 1.00 95.94 102 ASP A O 1
ATOM 844 N N . ILE A 1 103 ? -12.672 7.097 15.600 1.00 94.81 103 ILE A N 1
ATOM 845 C CA . ILE A 1 103 ? -13.827 6.432 16.229 1.00 94.81 103 ILE A CA 1
ATOM 846 C C . ILE A 1 103 ? -13.409 5.781 17.554 1.00 94.81 103 ILE A C 1
ATOM 848 O O . ILE A 1 103 ? -14.063 5.999 18.569 1.00 94.81 103 ILE A O 1
ATOM 852 N N . ILE A 1 104 ? -12.280 5.061 17.590 1.00 95.12 104 ILE A N 1
ATOM 853 C CA . ILE A 1 104 ? -11.787 4.444 18.837 1.00 95.12 104 ILE A CA 1
ATOM 854 C C . ILE A 1 104 ? -11.458 5.488 19.908 1.00 95.12 104 ILE A C 1
ATOM 856 O O . ILE A 1 104 ? -11.673 5.228 21.088 1.00 95.12 104 ILE A O 1
ATOM 860 N N . LYS A 1 105 ? -10.916 6.648 19.524 1.00 94.00 105 LYS A N 1
ATOM 861 C CA . LYS A 1 105 ? -10.579 7.715 20.481 1.00 94.00 105 LYS A CA 1
ATOM 862 C C . LYS A 1 105 ? -11.812 8.420 21.042 1.00 94.00 105 LYS A C 1
ATOM 864 O O . LYS A 1 105 ? -11.771 8.881 22.177 1.00 94.00 105 LYS A O 1
ATOM 869 N N . THR A 1 106 ? -12.854 8.582 20.228 1.00 92.88 106 THR A N 1
ATOM 870 C CA . THR A 1 106 ? -14.046 9.366 20.588 1.00 92.88 106 THR A CA 1
ATOM 871 C C . THR A 1 106 ? -15.086 8.551 21.343 1.00 92.88 106 THR A C 1
ATOM 873 O O . THR A 1 106 ? -15.774 9.106 22.196 1.00 92.88 106 THR A O 1
ATOM 876 N N . TRP A 1 107 ? -15.195 7.253 21.065 1.00 91.75 107 TRP A N 1
ATOM 877 C CA . TRP A 1 107 ? -16.153 6.383 21.736 1.00 91.75 107 TRP A CA 1
ATOM 878 C C . TRP A 1 107 ? -15.646 5.970 23.122 1.00 91.75 107 TRP A C 1
ATOM 880 O O . TRP A 1 107 ? -14.596 5.340 23.269 1.00 91.75 107 TRP A O 1
ATOM 890 N N . THR A 1 108 ? -16.406 6.325 24.155 1.00 80.69 108 THR A N 1
ATOM 891 C CA . THR A 1 108 ? -16.167 5.899 25.537 1.00 80.69 108 THR A CA 1
ATOM 892 C C . THR A 1 108 ? -16.649 4.457 25.741 1.00 80.69 108 THR A C 1
ATOM 894 O O . THR A 1 108 ? -17.504 3.960 25.015 1.00 80.69 108 THR A O 1
ATOM 897 N N . HIS A 1 109 ? -16.085 3.744 26.724 1.00 66.62 109 HIS A N 1
ATOM 898 C CA . HIS A 1 109 ? -16.341 2.308 26.943 1.00 66.62 109 HIS A CA 1
ATOM 899 C C . HIS A 1 109 ? -17.805 1.925 27.236 1.00 66.62 109 HIS A C 1
ATOM 901 O O . HIS A 1 109 ? -18.124 0.737 27.191 1.00 66.62 109 HIS A O 1
ATOM 907 N N . ASP A 1 110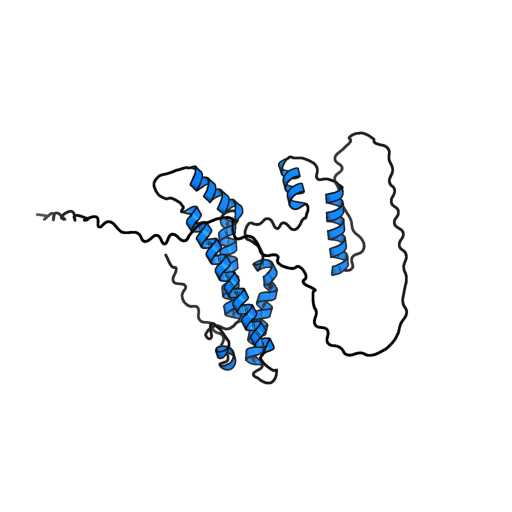 ? -18.678 2.897 27.499 1.00 70.38 110 ASP A N 1
ATOM 908 C CA . ASP A 1 110 ? -20.070 2.660 27.885 1.00 70.38 110 ASP A CA 1
ATOM 909 C C . ASP A 1 110 ? -21.034 2.561 26.683 1.00 70.38 110 ASP A C 1
ATOM 911 O O . ASP A 1 110 ? -22.151 2.063 26.834 1.00 70.38 110 ASP A O 1
ATOM 915 N N . GLU A 1 111 ? -20.611 2.959 25.476 1.00 61.97 111 GLU A N 1
ATOM 916 C CA . GLU A 1 111 ? -21.443 2.954 24.265 1.00 61.97 111 GLU A CA 1
ATOM 917 C C . GLU A 1 111 ? -21.043 1.800 23.318 1.00 61.97 111 GLU A C 1
ATOM 919 O O . GLU A 1 111 ? -20.022 1.822 22.638 1.00 61.97 111 GLU A O 1
ATOM 924 N N . GLU A 1 112 ? -21.865 0.745 23.312 1.00 67.88 112 GLU A N 1
ATOM 925 C CA . GLU A 1 112 ? -21.887 -0.366 22.345 1.00 67.88 112 GLU A CA 1
ATOM 926 C C . GLU A 1 112 ? -20.556 -1.081 22.023 1.00 67.88 112 GLU A C 1
ATOM 928 O O . GLU A 1 112 ? -19.917 -0.896 20.982 1.00 67.88 112 GLU A O 1
ATOM 933 N N . VAL A 1 113 ? -20.247 -2.079 22.856 1.00 77.50 113 VAL A N 1
ATOM 934 C CA . VAL A 1 113 ? -19.125 -3.030 22.708 1.00 77.50 113 VAL A CA 1
ATOM 935 C C . VAL A 1 113 ? -18.991 -3.615 21.289 1.00 77.50 113 VAL A C 1
ATOM 937 O O . VAL A 1 113 ? -17.876 -3.829 20.812 1.00 77.50 113 VAL A O 1
ATOM 940 N N . LEU A 1 114 ? -20.108 -3.863 20.594 1.00 82.69 114 LEU A N 1
ATOM 941 C CA . LEU A 1 114 ? -20.110 -4.524 19.284 1.00 82.69 114 LEU A CA 1
ATOM 942 C C . LEU A 1 114 ? -19.512 -3.659 18.164 1.00 82.69 114 LEU A C 1
ATOM 944 O O . LEU A 1 114 ? -18.734 -4.170 17.360 1.00 82.69 114 LEU A O 1
ATOM 948 N N . GLY A 1 115 ? -19.837 -2.362 18.106 1.00 91.06 115 GLY A N 1
ATOM 949 C CA . GLY A 1 115 ? -19.310 -1.468 17.068 1.00 91.06 115 GLY A CA 1
ATOM 950 C C . GLY A 1 115 ? -17.797 -1.282 17.194 1.00 91.06 115 GLY A C 1
ATOM 951 O O . GLY A 1 115 ? -17.066 -1.384 16.208 1.00 91.06 115 GLY A O 1
ATOM 952 N N . ILE A 1 116 ? -17.318 -1.103 18.428 1.00 93.19 116 ILE A N 1
ATOM 953 C CA . ILE A 1 116 ? -15.892 -0.924 18.730 1.00 93.19 116 ILE A CA 1
ATOM 954 C C . ILE A 1 116 ? -15.080 -2.156 18.324 1.00 93.19 116 ILE A C 1
ATOM 956 O O . ILE A 1 116 ? -14.000 -2.013 17.747 1.00 93.19 116 ILE A O 1
ATOM 960 N N . GLU A 1 117 ? -15.579 -3.365 18.591 1.00 94.12 117 GLU A N 1
ATOM 961 C CA . GLU A 1 117 ? -14.848 -4.589 18.249 1.00 94.12 117 GLU A CA 1
ATOM 962 C C . GLU A 1 117 ? -14.687 -4.754 16.730 1.00 94.12 117 GLU A C 1
ATOM 964 O O . GLU A 1 117 ? -13.602 -5.092 16.259 1.00 94.12 117 GLU A O 1
ATOM 969 N N . MET A 1 118 ? -15.707 -4.391 15.943 1.00 95.56 118 MET A N 1
ATOM 970 C CA . MET A 1 118 ? -15.610 -4.379 14.475 1.00 95.56 118 MET A CA 1
ATOM 971 C C . MET A 1 118 ? -14.557 -3.385 13.961 1.00 95.56 118 MET A C 1
ATOM 973 O O . MET A 1 118 ? -13.851 -3.662 12.986 1.00 95.56 118 MET A O 1
ATOM 977 N N . VAL A 1 119 ? -14.439 -2.218 14.601 1.00 96.38 119 VAL A N 1
ATOM 978 C CA . VAL A 1 119 ? -13.420 -1.211 14.261 1.00 96.38 119 VAL A CA 1
ATOM 979 C C . VAL A 1 119 ? -12.019 -1.724 14.609 1.00 96.38 119 VAL A C 1
ATOM 981 O O . VAL A 1 119 ? -11.109 -1.636 13.780 1.00 96.38 119 VAL A O 1
ATOM 984 N N . LYS A 1 120 ? -11.846 -2.322 15.796 1.00 96.38 120 LYS A N 1
ATOM 985 C CA . LYS A 1 120 ? -10.580 -2.934 16.235 1.00 96.38 120 LYS A CA 1
ATOM 986 C C . LYS A 1 120 ? -10.132 -4.061 15.311 1.00 96.38 120 LYS A C 1
ATOM 988 O O . LYS A 1 120 ? -8.954 -4.113 14.963 1.00 96.38 120 LYS A O 1
ATOM 993 N N . GLU A 1 121 ? -11.051 -4.925 14.884 1.00 97.31 121 GLU A N 1
ATOM 994 C CA . GLU A 1 121 ? -10.766 -5.989 13.917 1.00 97.31 121 GLU A CA 1
ATOM 995 C C . GLU A 1 121 ? -10.236 -5.408 12.597 1.00 97.31 121 GLU A C 1
ATOM 997 O O . GLU A 1 121 ? -9.221 -5.871 12.072 1.00 97.31 121 GLU A O 1
ATOM 1002 N N . GLY A 1 122 ? -10.871 -4.346 12.089 1.00 97.56 122 GLY A N 1
ATOM 1003 C CA . GLY A 1 122 ? -10.407 -3.631 10.901 1.00 97.56 122 GLY A CA 1
ATOM 1004 C C . GLY A 1 122 ? -8.988 -3.077 11.061 1.00 97.56 122 GLY A C 1
ATOM 1005 O O . GLY A 1 122 ? -8.124 -3.330 10.222 1.00 97.56 122 GLY A O 1
ATOM 1006 N N . LEU A 1 123 ? -8.707 -2.365 12.153 1.00 98.06 123 LEU A N 1
ATOM 1007 C CA . LEU A 1 123 ? -7.369 -1.813 12.400 1.00 98.06 123 LEU A CA 1
ATOM 1008 C C . LEU A 1 123 ? -6.306 -2.896 12.593 1.00 98.06 123 LEU A C 1
ATOM 1010 O O . LEU A 1 123 ? -5.184 -2.740 12.111 1.00 98.06 123 LEU A O 1
ATOM 1014 N N . LYS A 1 124 ? -6.650 -4.007 13.253 1.00 97.81 124 LYS A N 1
ATOM 1015 C CA . LYS A 1 124 ? -5.760 -5.165 13.382 1.00 97.81 124 LYS A CA 1
ATOM 1016 C C . LYS A 1 124 ? -5.366 -5.702 12.007 1.00 97.81 124 LYS A C 1
ATOM 1018 O O . LYS A 1 124 ? -4.178 -5.865 11.745 1.00 97.81 124 LYS A O 1
ATOM 1023 N N . LEU A 1 125 ? -6.343 -5.892 11.117 1.00 98.06 125 LEU A N 1
ATOM 1024 C CA . LEU A 1 125 ? -6.094 -6.330 9.744 1.00 98.06 125 LEU A CA 1
ATOM 1025 C C . LEU A 1 125 ? -5.136 -5.386 9.004 1.00 98.06 125 LEU A C 1
ATOM 1027 O O . LEU A 1 125 ? -4.275 -5.854 8.264 1.00 98.06 125 LEU A O 1
ATOM 1031 N N . TRP A 1 126 ? -5.284 -4.068 9.172 1.00 98.00 126 TRP A N 1
ATOM 1032 C CA . TRP A 1 126 ? -4.386 -3.103 8.533 1.00 98.00 126 TRP A CA 1
ATOM 1033 C C . TRP A 1 126 ? -2.943 -3.233 9.035 1.00 98.00 126 TRP A C 1
ATOM 1035 O O . TRP A 1 126 ? -2.032 -3.326 8.215 1.00 98.00 126 TRP A O 1
ATOM 1045 N N . ARG A 1 127 ? -2.739 -3.313 10.356 1.00 97.00 127 ARG A N 1
ATOM 1046 C CA . ARG A 1 127 ? -1.401 -3.454 10.963 1.00 97.00 127 ARG A CA 1
ATOM 1047 C C . ARG A 1 127 ? -0.663 -4.700 10.480 1.00 97.00 127 ARG A C 1
ATOM 1049 O O . ARG A 1 127 ? 0.540 -4.654 10.270 1.00 97.00 127 ARG A O 1
ATOM 1056 N N . GLU A 1 128 ? -1.378 -5.801 10.256 1.00 97.00 128 GLU A N 1
ATOM 1057 C CA . GLU A 1 128 ? -0.787 -7.049 9.750 1.00 97.00 128 GLU A CA 1
ATOM 1058 C C . GLU A 1 128 ? -0.217 -6.925 8.327 1.00 97.00 128 GLU A C 1
ATOM 1060 O O . GLU A 1 128 ? 0.621 -7.734 7.932 1.00 97.00 128 GLU A O 1
ATOM 1065 N N . VAL A 1 129 ? -0.663 -5.942 7.539 1.00 97.44 129 VAL A N 1
ATOM 1066 C CA . VAL A 1 129 ? -0.264 -5.797 6.130 1.00 97.44 129 VAL A CA 1
ATOM 1067 C C . VAL A 1 129 ? 0.404 -4.461 5.811 1.00 97.44 129 VAL A C 1
ATOM 1069 O O . VAL A 1 129 ? 0.769 -4.241 4.657 1.00 97.44 129 VAL A O 1
ATOM 1072 N N . GLU A 1 130 ? 0.563 -3.554 6.775 1.00 95.75 130 GLU A N 1
ATOM 1073 C CA . GLU A 1 130 ? 1.024 -2.185 6.510 1.00 95.75 130 GLU A CA 1
ATOM 1074 C C . GLU A 1 130 ? 2.407 -2.149 5.845 1.00 95.75 130 GLU A C 1
ATOM 1076 O O . GLU A 1 130 ? 2.601 -1.423 4.865 1.00 95.75 130 GLU A O 1
ATOM 1081 N N . GLU A 1 131 ? 3.331 -3.005 6.297 1.00 90.06 131 GLU A N 1
ATOM 1082 C CA . GLU A 1 131 ? 4.682 -3.119 5.743 1.00 90.06 131 GLU A CA 1
ATOM 1083 C C . GLU A 1 131 ? 4.651 -3.618 4.294 1.00 90.06 131 GLU A C 1
ATOM 1085 O O . GLU A 1 131 ? 5.286 -3.037 3.414 1.00 90.06 131 GLU A O 1
ATOM 1090 N N . GLU A 1 132 ? 3.846 -4.647 4.010 1.00 92.44 132 GLU A N 1
ATOM 1091 C CA . GLU A 1 132 ? 3.647 -5.174 2.654 1.00 92.44 132 GLU A CA 1
ATOM 1092 C C . GLU A 1 132 ? 3.042 -4.100 1.737 1.00 92.44 132 GLU A C 1
ATOM 1094 O O . GLU A 1 132 ? 3.462 -3.908 0.590 1.00 92.44 132 GLU A O 1
ATOM 1099 N N . MET A 1 133 ? 2.049 -3.365 2.240 1.00 94.25 133 MET A N 1
ATOM 1100 C CA . MET A 1 133 ? 1.352 -2.338 1.472 1.00 94.25 133 MET A CA 1
ATOM 1101 C C . MET A 1 133 ? 2.230 -1.104 1.251 1.00 94.25 133 MET A C 1
ATOM 1103 O O . MET A 1 133 ? 2.035 -0.390 0.262 1.00 94.25 133 MET A O 1
ATOM 1107 N N . ALA A 1 134 ? 3.225 -0.853 2.104 1.00 89.31 134 ALA A N 1
ATOM 1108 C CA . ALA A 1 134 ? 4.195 0.221 1.925 1.00 89.31 134 ALA A CA 1
ATOM 1109 C C . ALA A 1 134 ? 5.103 -0.005 0.702 1.00 89.31 134 ALA A C 1
ATOM 1111 O O . ALA A 1 134 ? 5.484 0.974 0.054 1.00 89.31 134 ALA A O 1
ATOM 1112 N N . ILE A 1 135 ? 5.351 -1.263 0.310 1.00 88.25 135 ILE A N 1
ATOM 1113 C CA . ILE A 1 135 ? 6.262 -1.628 -0.786 1.00 88.25 135 ILE A CA 1
ATOM 1114 C C . ILE A 1 135 ? 5.849 -0.971 -2.112 1.00 88.25 135 ILE A C 1
ATOM 1116 O O . ILE A 1 135 ? 4.699 -1.065 -2.569 1.00 88.25 135 ILE A O 1
ATOM 1120 N N . VAL A 1 136 ? 6.816 -0.319 -2.766 1.00 87.75 136 VAL A N 1
ATOM 1121 C CA . VAL A 1 136 ? 6.661 0.205 -4.126 1.00 87.75 136 VAL A CA 1
ATOM 1122 C C . VAL A 1 136 ? 6.875 -0.945 -5.118 1.00 87.75 136 VAL A C 1
ATOM 1124 O O . VAL A 1 136 ? 7.951 -1.538 -5.154 1.00 87.75 136 VAL A O 1
ATOM 1127 N N . PRO A 1 137 ? 5.884 -1.292 -5.951 1.00 84.56 137 PRO A N 1
ATOM 1128 C CA . PRO A 1 137 ? 6.017 -2.423 -6.863 1.00 84.56 137 PRO A CA 1
ATOM 1129 C C . PRO A 1 137 ? 7.118 -2.174 -7.900 1.00 84.56 137 PRO A C 1
ATOM 1131 O O . PRO A 1 137 ? 7.126 -1.163 -8.611 1.00 84.56 137 PRO A O 1
ATOM 1134 N N . GLY A 1 138 ? 8.066 -3.103 -7.981 1.00 76.69 138 GLY A N 1
ATOM 1135 C CA . GLY A 1 138 ? 9.248 -2.981 -8.824 1.00 76.69 138 GLY A CA 1
ATOM 1136 C C . GLY A 1 138 ? 10.388 -2.138 -8.269 1.00 76.69 138 GLY A C 1
ATOM 1137 O O . GLY A 1 138 ? 11.388 -2.001 -8.969 1.00 76.69 138 GLY A O 1
ATOM 1138 N N . SER A 1 139 ? 10.278 -1.570 -7.063 1.00 74.50 139 SER A N 1
ATOM 1139 C CA . SER A 1 139 ? 11.488 -1.135 -6.370 1.00 74.50 139 SER A CA 1
ATOM 1140 C C . SER A 1 139 ? 12.218 -2.369 -5.866 1.00 74.50 139 SER A C 1
ATOM 1142 O O . SER A 1 139 ? 11.660 -3.129 -5.074 1.00 74.50 139 SER A O 1
ATOM 1144 N N . VAL A 1 140 ? 13.463 -2.555 -6.300 1.00 58.47 140 VAL A N 1
ATOM 1145 C CA . VAL A 1 140 ? 14.421 -3.357 -5.534 1.00 58.47 140 VAL A CA 1
ATOM 1146 C C . VAL A 1 140 ? 14.466 -2.692 -4.162 1.00 58.47 140 VAL A C 1
ATOM 1148 O O . VAL A 1 140 ? 14.768 -1.503 -4.111 1.00 58.47 140 VAL A O 1
ATOM 1151 N N . GLN A 1 141 ? 14.043 -3.363 -3.087 1.00 57.88 141 GLN A N 1
ATOM 1152 C CA . GLN A 1 141 ? 14.029 -2.727 -1.767 1.00 57.88 141 GLN A CA 1
ATOM 1153 C C . GLN A 1 141 ? 15.450 -2.233 -1.430 1.00 57.88 141 GLN A C 1
ATOM 1155 O O . GLN A 1 141 ? 16.353 -3.064 -1.309 1.00 57.88 141 GLN A O 1
ATOM 1160 N N . PRO A 1 142 ? 15.672 -0.912 -1.302 1.00 51.44 142 PRO A N 1
ATOM 1161 C CA . PRO A 1 142 ? 17.000 -0.332 -1.194 1.00 51.44 142 PRO A CA 1
ATOM 1162 C C . PRO A 1 142 ? 17.238 0.156 0.237 1.00 51.44 142 PRO A C 1
ATOM 1164 O O . PRO A 1 142 ? 17.284 1.351 0.471 1.00 51.44 142 PRO A O 1
ATOM 1167 N N . ASN A 1 143 ? 17.375 -0.735 1.218 1.00 49.84 143 ASN A N 1
ATOM 1168 C CA . ASN A 1 143 ? 17.752 -0.321 2.584 1.00 49.84 143 ASN A CA 1
ATOM 1169 C C . ASN A 1 143 ? 19.139 -0.832 2.972 1.00 49.84 143 ASN A C 1
ATOM 1171 O O . ASN A 1 143 ? 19.403 -1.251 4.093 1.00 49.84 143 ASN A O 1
ATOM 1175 N N . SER A 1 144 ? 20.044 -0.772 2.014 1.00 60.66 144 SER A N 1
ATOM 1176 C CA . SER A 1 144 ? 21.469 -0.870 2.258 1.00 60.66 144 SER A CA 1
ATOM 1177 C C . SER A 1 144 ? 22.029 0.488 1.856 1.00 60.66 144 SER A C 1
ATOM 1179 O O . SER A 1 144 ? 21.831 0.882 0.710 1.00 60.66 144 SER A O 1
ATOM 1181 N N . GLU A 1 145 ? 22.716 1.218 2.748 1.00 66.56 145 GLU A N 1
ATOM 1182 C CA . GLU A 1 145 ? 23.445 2.456 2.367 1.00 66.56 145 GLU A CA 1
ATOM 1183 C C . GLU A 1 145 ? 24.455 2.185 1.239 1.00 66.56 145 GLU A C 1
ATOM 1185 O O . GLU A 1 145 ? 24.931 3.073 0.542 1.00 66.56 145 GLU A O 1
ATOM 1190 N N . TYR A 1 146 ? 24.746 0.908 1.043 1.00 71.75 146 TYR A N 1
ATOM 1191 C CA . TYR A 1 146 ? 25.647 0.394 0.051 1.00 71.75 146 TYR A CA 1
ATOM 1192 C C . TYR A 1 146 ? 24.926 -0.110 -1.190 1.00 71.75 146 TYR A C 1
ATOM 1194 O O . TYR A 1 146 ? 25.587 -0.669 -2.051 1.00 71.75 146 TYR A O 1
ATOM 1202 N N . ALA A 1 147 ? 23.604 0.052 -1.312 1.00 73.81 147 ALA A N 1
ATOM 1203 C CA . ALA A 1 147 ? 22.829 -0.451 -2.442 1.00 73.81 147 ALA A CA 1
ATOM 1204 C C . ALA A 1 147 ? 23.411 0.033 -3.774 1.00 73.81 147 ALA A C 1
ATOM 1206 O O . ALA A 1 147 ? 23.591 -0.785 -4.667 1.00 73.81 147 ALA A O 1
ATOM 1207 N N . ASP A 1 148 ? 23.814 1.298 -3.879 1.00 70.50 148 ASP A N 1
ATOM 1208 C CA . ASP A 1 148 ? 24.362 1.863 -5.116 1.00 70.50 148 ASP A CA 1
ATOM 1209 C C . ASP A 1 148 ? 25.819 1.480 -5.350 1.00 70.50 148 ASP A C 1
ATOM 1211 O O . ASP A 1 148 ? 26.195 1.146 -6.471 1.00 70.50 148 ASP A O 1
ATOM 1215 N N . VAL A 1 149 ? 26.636 1.460 -4.296 1.00 81.56 149 VAL A N 1
ATOM 1216 C CA . VAL A 1 149 ? 28.037 1.027 -4.400 1.00 81.56 149 VAL A CA 1
ATOM 1217 C C . VAL A 1 149 ? 28.098 -0.445 -4.789 1.00 81.56 149 VAL A C 1
ATOM 1219 O O . VAL A 1 149 ? 28.838 -0.827 -5.685 1.00 81.56 149 VAL A O 1
ATOM 1222 N N . ILE A 1 150 ? 27.254 -1.269 -4.180 1.00 77.12 150 ILE A N 1
ATOM 1223 C CA . ILE A 1 150 ? 27.089 -2.679 -4.517 1.00 77.12 150 ILE A CA 1
ATOM 1224 C C . ILE A 1 150 ? 26.538 -2.815 -5.935 1.00 77.12 150 ILE A C 1
ATOM 1226 O O . ILE A 1 150 ? 27.090 -3.585 -6.713 1.00 77.12 150 ILE A O 1
ATOM 1230 N N . THR A 1 151 ? 25.503 -2.052 -6.303 1.00 76.50 151 THR A N 1
ATOM 1231 C CA . THR A 1 151 ? 24.935 -2.078 -7.662 1.00 76.50 151 THR A CA 1
ATOM 1232 C C . THR A 1 151 ? 25.994 -1.713 -8.700 1.00 76.50 151 THR A C 1
ATOM 1234 O O . THR A 1 151 ? 26.087 -2.374 -9.731 1.00 76.50 151 THR A O 1
ATOM 1237 N N . THR A 1 152 ? 26.851 -0.737 -8.409 1.00 83.19 152 THR A N 1
ATOM 1238 C CA . THR A 1 152 ? 27.923 -0.275 -9.300 1.00 83.19 152 THR A CA 1
ATOM 1239 C C . THR A 1 152 ? 29.059 -1.291 -9.378 1.00 83.19 152 THR A C 1
ATOM 1241 O O . THR A 1 152 ? 29.394 -1.735 -10.470 1.00 83.19 152 THR A O 1
ATOM 1244 N N . CYS A 1 153 ? 29.573 -1.768 -8.242 1.00 84.06 153 CYS A N 1
ATOM 1245 C CA . CYS A 1 153 ? 30.600 -2.811 -8.200 1.00 84.06 153 CYS A CA 1
ATOM 1246 C C . CYS A 1 153 ? 30.157 -4.098 -8.910 1.00 84.06 153 CYS A C 1
ATOM 1248 O O . CYS A 1 153 ? 30.941 -4.720 -9.623 1.00 84.06 153 CYS A O 1
ATOM 1250 N N . ILE A 1 154 ? 28.884 -4.479 -8.774 1.00 80.31 154 ILE A N 1
ATOM 1251 C CA . ILE A 1 154 ? 28.305 -5.613 -9.504 1.00 80.31 154 ILE A CA 1
ATOM 1252 C C . ILE A 1 154 ? 28.260 -5.327 -11.006 1.00 80.31 154 ILE A C 1
ATOM 1254 O O . ILE A 1 154 ? 28.644 -6.184 -11.798 1.00 80.31 154 ILE A O 1
ATOM 1258 N N . THR A 1 155 ? 27.799 -4.136 -11.391 1.00 80.19 155 THR A N 1
ATOM 1259 C CA . THR A 1 155 ? 27.687 -3.726 -12.798 1.00 80.19 155 THR A CA 1
ATOM 1260 C C . THR A 1 155 ? 29.060 -3.655 -13.479 1.00 80.19 155 THR A C 1
ATOM 1262 O O . THR A 1 155 ? 29.171 -3.967 -14.661 1.00 80.19 155 THR A O 1
ATOM 1265 N N . GLU A 1 156 ? 30.114 -3.312 -12.735 1.00 90.00 156 GLU A N 1
ATOM 1266 C CA . GLU A 1 156 ? 31.484 -3.132 -13.236 1.00 90.00 156 GLU A CA 1
ATOM 1267 C C . GLU A 1 156 ? 32.401 -4.357 -13.041 1.00 90.00 156 GLU A C 1
ATOM 1269 O O . GLU A 1 156 ? 33.512 -4.385 -13.568 1.00 90.00 156 GLU A O 1
ATOM 1274 N N . GLY A 1 157 ? 31.969 -5.383 -12.299 1.00 79.88 157 GLY A N 1
ATOM 1275 C CA . GLY A 1 157 ? 32.775 -6.576 -12.000 1.00 79.88 157 GLY A CA 1
ATOM 1276 C C . GLY A 1 157 ? 33.893 -6.347 -10.974 1.00 79.88 157 GLY A C 1
ATOM 1277 O O . GLY A 1 157 ? 34.873 -7.095 -10.944 1.00 79.88 157 GLY A O 1
ATOM 1278 N N . THR A 1 158 ? 33.763 -5.319 -10.135 1.00 88.62 158 THR A N 1
ATOM 1279 C CA . THR A 1 158 ? 34.758 -4.927 -9.130 1.00 88.62 158 THR A CA 1
ATOM 1280 C C . THR A 1 158 ? 34.360 -5.388 -7.725 1.00 88.62 158 THR A C 1
ATOM 1282 O O . THR A 1 158 ? 33.197 -5.660 -7.425 1.00 88.62 158 THR A O 1
ATOM 1285 N N . ILE A 1 159 ? 35.352 -5.552 -6.844 1.00 84.12 159 ILE A N 1
ATOM 1286 C CA . ILE A 1 159 ? 35.120 -6.033 -5.476 1.00 84.12 159 ILE A CA 1
ATOM 1287 C C . ILE A 1 159 ? 34.593 -4.879 -4.617 1.00 84.12 159 ILE A C 1
ATOM 1289 O O . ILE A 1 159 ? 35.202 -3.812 -4.572 1.00 84.12 159 ILE A O 1
ATOM 1293 N N . VAL A 1 160 ? 33.483 -5.119 -3.908 1.00 88.06 160 VAL A N 1
ATOM 1294 C CA . VAL A 1 160 ? 32.891 -4.157 -2.964 1.00 88.06 160 VAL A CA 1
ATOM 1295 C C . VAL A 1 160 ? 33.898 -3.838 -1.843 1.00 88.06 160 VAL A C 1
ATOM 1297 O O . VAL A 1 160 ? 34.472 -4.776 -1.280 1.00 88.06 160 VAL A O 1
ATOM 1300 N N . PRO A 1 161 ? 34.101 -2.557 -1.479 1.00 91.25 161 PRO A N 1
ATOM 1301 C CA . PRO A 1 161 ? 35.027 -2.157 -0.418 1.00 91.25 161 PRO A CA 1
ATOM 1302 C C . PRO A 1 161 ? 34.798 -2.897 0.909 1.00 91.25 161 PRO A C 1
ATOM 1304 O O . PRO A 1 161 ? 33.665 -3.182 1.310 1.00 91.25 161 PRO A O 1
ATOM 1307 N N . GLN A 1 162 ? 35.881 -3.232 1.609 1.00 85.81 162 GLN A N 1
ATOM 1308 C CA . GLN A 1 162 ? 35.822 -4.121 2.772 1.00 85.81 162 GLN A CA 1
ATOM 1309 C C . GLN A 1 162 ? 35.112 -3.473 3.976 1.00 85.81 162 GLN A C 1
ATOM 1311 O O . GLN A 1 162 ? 34.439 -4.157 4.749 1.00 85.81 162 GLN A O 1
ATOM 1316 N N . GLU A 1 163 ? 35.212 -2.155 4.120 1.00 84.94 163 GLU A N 1
ATOM 1317 C CA . GLU A 1 163 ? 34.620 -1.356 5.201 1.00 84.94 163 GLU A CA 1
ATOM 1318 C C . GLU A 1 163 ? 33.089 -1.388 5.145 1.00 84.94 163 GLU A C 1
ATOM 1320 O O . GLU A 1 163 ? 32.405 -1.506 6.166 1.00 84.94 163 GLU A O 1
ATOM 1325 N N . ILE A 1 164 ? 32.566 -1.366 3.922 1.00 85.00 164 ILE A N 1
ATOM 1326 C CA . ILE A 1 164 ? 31.147 -1.475 3.600 1.00 85.00 164 ILE A CA 1
ATOM 1327 C C . ILE A 1 164 ? 30.613 -2.851 4.018 1.00 85.00 164 ILE A C 1
ATOM 1329 O O . ILE A 1 164 ? 29.619 -2.962 4.742 1.00 85.00 164 ILE A O 1
ATOM 1333 N N . ALA A 1 165 ? 31.317 -3.916 3.623 1.00 82.69 165 ALA A N 1
ATOM 1334 C CA . ALA A 1 165 ? 30.921 -5.285 3.940 1.00 82.69 165 ALA A CA 1
ATOM 1335 C C . ALA A 1 165 ? 30.912 -5.551 5.457 1.00 82.69 165 ALA A C 1
ATOM 1337 O O . ALA A 1 165 ? 29.996 -6.190 5.975 1.00 82.69 165 ALA A O 1
ATOM 1338 N N . ILE A 1 166 ? 31.897 -5.027 6.192 1.00 86.06 166 ILE A N 1
ATOM 1339 C CA . ILE A 1 166 ? 31.975 -5.184 7.652 1.00 86.06 166 ILE A CA 1
ATOM 1340 C C . ILE A 1 166 ? 30.837 -4.434 8.359 1.00 86.06 166 ILE A C 1
ATOM 1342 O O . ILE A 1 166 ? 30.279 -4.945 9.333 1.00 86.06 166 ILE A O 1
ATOM 1346 N N . THR A 1 167 ? 30.469 -3.246 7.882 1.00 79.38 167 THR A N 1
ATOM 1347 C CA . THR A 1 167 ? 29.409 -2.436 8.499 1.00 79.38 167 THR A CA 1
ATOM 1348 C C . THR A 1 167 ? 28.027 -3.061 8.298 1.00 79.38 167 THR A C 1
ATOM 1350 O O . THR A 1 167 ? 27.247 -3.128 9.250 1.00 79.38 167 THR A O 1
ATOM 1353 N N . LEU A 1 168 ? 27.763 -3.650 7.124 1.00 84.94 168 LEU A N 1
ATOM 1354 C CA . LEU A 1 168 ? 26.564 -4.470 6.894 1.00 84.94 168 LEU A CA 1
ATOM 1355 C C . LEU A 1 168 ? 26.468 -5.651 7.866 1.00 84.94 168 LEU A C 1
ATOM 1357 O O . LEU A 1 168 ? 25.419 -5.864 8.475 1.00 84.94 168 LEU A O 1
ATOM 1361 N N . ILE A 1 169 ? 27.567 -6.393 8.048 1.00 83.81 169 ILE A N 1
ATOM 1362 C CA . ILE A 1 169 ? 27.615 -7.544 8.963 1.00 83.81 169 ILE A CA 1
ATOM 1363 C C . ILE A 1 169 ? 27.349 -7.101 10.412 1.00 83.81 169 ILE A C 1
ATOM 1365 O O . ILE A 1 169 ? 26.572 -7.745 11.118 1.00 83.81 169 ILE A O 1
ATOM 1369 N N . LYS A 1 170 ? 27.926 -5.976 10.854 1.00 85.25 170 LYS A N 1
ATOM 1370 C CA . LYS A 1 170 ? 27.700 -5.430 12.204 1.00 85.25 170 LYS A CA 1
ATOM 1371 C C . LYS A 1 170 ? 26.253 -5.001 12.440 1.00 85.25 170 LYS A C 1
ATOM 1373 O O . LYS A 1 170 ? 25.702 -5.326 13.491 1.00 85.25 170 LYS A O 1
ATOM 1378 N N . ASN A 1 171 ? 25.635 -4.308 11.485 1.00 78.56 171 ASN A N 1
ATOM 1379 C CA . ASN A 1 171 ? 24.246 -3.859 11.615 1.00 78.56 171 ASN A CA 1
ATOM 1380 C C . ASN A 1 171 ? 23.281 -5.053 11.692 1.00 78.56 171 ASN A C 1
ATOM 1382 O O . ASN A 1 171 ? 22.362 -5.046 12.512 1.00 78.56 171 ASN A O 1
ATOM 1386 N N . ALA A 1 172 ? 23.545 -6.115 10.924 1.00 82.62 172 ALA A N 1
ATOM 1387 C CA . ALA A 1 172 ? 22.764 -7.349 10.971 1.00 82.62 172 ALA A CA 1
ATOM 1388 C C . ALA A 1 172 ? 22.900 -8.091 12.314 1.00 82.62 172 ALA A C 1
ATOM 1390 O O . ALA A 1 172 ? 21.899 -8.510 12.895 1.00 82.62 172 ALA A O 1
ATOM 1391 N N . MET A 1 173 ? 24.122 -8.218 12.846 1.00 88.56 173 MET A N 1
ATOM 1392 C CA . MET A 1 173 ? 24.351 -8.843 14.157 1.00 88.56 173 MET A CA 1
ATOM 1393 C C . MET A 1 173 ? 23.691 -8.048 15.291 1.00 88.56 173 MET A C 1
ATOM 1395 O O . MET A 1 173 ? 23.042 -8.643 16.148 1.00 88.56 173 MET A O 1
ATOM 1399 N N . LYS A 1 174 ? 23.802 -6.712 15.273 1.00 86.19 174 LYS A N 1
ATOM 1400 C CA . LYS A 1 174 ? 23.187 -5.831 16.277 1.00 86.19 174 LYS A CA 1
ATOM 1401 C C . LYS A 1 174 ? 21.663 -5.965 16.291 1.00 86.19 174 LYS A C 1
ATOM 1403 O O . LYS A 1 174 ? 21.082 -6.160 17.349 1.00 86.19 174 LYS A O 1
ATOM 1408 N N . HIS A 1 175 ? 21.030 -5.978 15.121 1.00 84.00 175 HIS A N 1
ATOM 1409 C CA . HIS A 1 175 ? 19.586 -6.189 15.023 1.00 84.00 175 HIS A CA 1
ATOM 1410 C C . HIS A 1 175 ? 19.155 -7.569 15.562 1.00 84.00 175 HIS A C 1
ATOM 1412 O O . HIS A 1 175 ? 18.136 -7.685 16.240 1.00 84.00 175 HIS A O 1
ATOM 1418 N N . ALA A 1 176 ? 19.942 -8.625 15.310 1.00 75.38 176 ALA A N 1
ATOM 1419 C CA . ALA A 1 176 ? 19.669 -9.971 15.826 1.00 75.38 176 ALA A CA 1
ATOM 1420 C C . ALA A 1 176 ? 19.853 -10.081 17.350 1.00 75.38 176 ALA A C 1
ATOM 1422 O O . ALA A 1 176 ? 19.161 -10.863 18.002 1.00 75.38 176 ALA A O 1
ATOM 1423 N N . MET A 1 177 ? 20.752 -9.283 17.922 1.00 89.88 177 MET A N 1
ATOM 1424 C CA . MET A 1 177 ? 20.907 -9.148 19.370 1.00 89.88 177 MET A CA 1
ATOM 1425 C C . MET A 1 177 ? 19.730 -8.400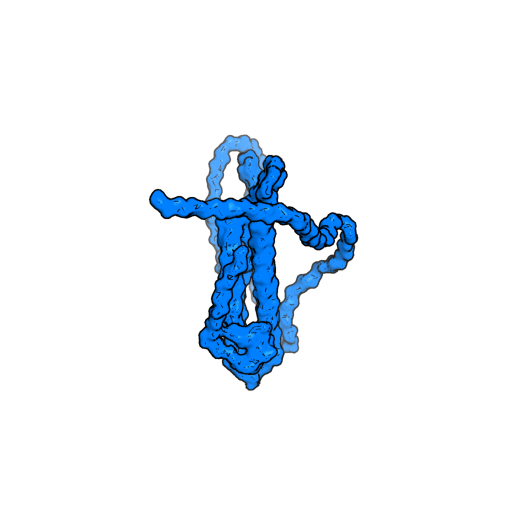 19.990 1.00 89.88 177 MET A C 1
ATOM 1427 O O . MET A 1 177 ? 19.120 -8.923 20.919 1.00 89.88 177 MET A O 1
ATOM 1431 N N . ASP A 1 178 ? 19.383 -7.233 19.446 1.00 79.12 178 ASP A N 1
ATOM 1432 C CA . ASP A 1 178 ? 18.355 -6.348 20.007 1.00 79.12 178 ASP A CA 1
ATOM 1433 C C . ASP A 1 178 ? 16.961 -6.991 19.966 1.00 79.12 178 ASP A C 1
ATOM 1435 O O . ASP A 1 178 ? 16.159 -6.789 20.874 1.00 79.12 178 ASP A O 1
ATOM 1439 N N . GLN A 1 179 ? 16.683 -7.810 18.946 1.00 84.38 179 GLN A N 1
ATOM 1440 C CA . GLN A 1 179 ? 15.396 -8.499 18.831 1.00 84.38 179 GLN A CA 1
ATOM 1441 C C . GLN A 1 179 ? 15.373 -9.906 19.448 1.00 84.38 179 GLN A C 1
ATOM 1443 O O . GLN A 1 179 ? 14.320 -10.319 19.923 1.00 84.38 179 GLN A O 1
ATOM 1448 N N . ASN A 1 180 ? 16.497 -10.647 19.467 1.00 79.25 180 ASN A N 1
ATOM 1449 C CA . ASN A 1 180 ? 16.492 -12.089 19.786 1.00 79.25 180 ASN A CA 1
ATOM 1450 C C . ASN A 1 180 ? 17.538 -12.538 20.825 1.00 79.25 180 ASN A C 1
ATOM 1452 O O . ASN A 1 180 ? 17.658 -13.734 21.089 1.00 79.25 180 ASN A O 1
ATOM 1456 N N . SER A 1 181 ? 18.295 -11.615 21.427 1.00 89.25 181 SER A N 1
ATOM 1457 C CA . SER A 1 181 ? 19.297 -11.901 22.475 1.00 89.25 181 SER A CA 1
ATOM 1458 C C . SER A 1 181 ? 20.433 -12.869 22.069 1.00 89.25 181 SER A C 1
ATOM 1460 O O . SER A 1 181 ? 21.036 -13.516 22.925 1.00 89.25 181 SER A O 1
ATOM 1462 N N . VAL A 1 182 ? 20.746 -13.006 20.775 1.00 84.56 182 VAL A N 1
ATOM 1463 C CA . VAL A 1 182 ? 21.736 -13.976 20.247 1.00 84.56 182 VAL A CA 1
ATOM 1464 C C . VAL A 1 182 ? 23.174 -13.457 20.379 1.00 84.56 182 VAL A C 1
ATOM 1466 O O . VAL A 1 182 ? 23.459 -12.370 19.904 1.00 84.56 182 VAL A O 1
ATOM 1469 N N . THR A 1 183 ? 24.120 -14.228 20.933 1.00 92.56 183 THR A N 1
ATOM 1470 C CA . THR A 1 183 ? 25.491 -13.732 21.225 1.00 92.56 183 THR A CA 1
ATOM 1471 C C . THR A 1 183 ? 26.638 -14.361 20.416 1.00 92.56 183 THR A C 1
ATOM 1473 O O . THR A 1 183 ? 27.759 -13.858 20.482 1.00 92.56 183 THR A O 1
ATOM 1476 N N . MET A 1 184 ? 26.404 -15.421 19.629 1.00 92.00 184 MET A N 1
ATOM 1477 C CA . MET A 1 184 ? 27.448 -16.134 18.870 1.00 92.00 184 MET A CA 1
ATOM 1478 C C . MET A 1 184 ? 27.057 -16.281 17.391 1.00 92.00 184 MET A C 1
ATOM 1480 O O . MET A 1 184 ? 25.957 -16.731 17.081 1.00 92.00 184 MET A O 1
ATOM 1484 N N . PHE A 1 185 ? 27.959 -15.906 16.477 1.00 92.62 185 PHE A N 1
ATOM 1485 C CA . PHE A 1 185 ? 27.696 -15.806 15.034 1.00 92.62 185 PHE A CA 1
ATOM 1486 C C . PHE A 1 185 ? 28.804 -16.500 14.221 1.00 92.62 185 PHE A C 1
ATOM 1488 O O . PHE A 1 185 ? 29.970 -16.452 14.606 1.00 92.62 185 PHE A O 1
ATOM 1495 N N . LEU A 1 186 ? 28.467 -17.112 13.078 1.00 90.44 186 LEU A N 1
ATOM 1496 C CA . LEU A 1 186 ? 29.407 -17.823 12.196 1.00 90.44 186 LEU A CA 1
ATOM 1497 C C . LEU A 1 186 ? 29.372 -17.184 10.797 1.00 90.44 186 LEU A C 1
ATOM 1499 O O . LEU A 1 186 ? 28.322 -17.153 10.162 1.00 90.44 186 LEU A O 1
ATOM 1503 N N . ILE A 1 187 ? 30.500 -16.641 10.324 1.00 90.31 187 ILE A N 1
ATOM 1504 C CA . ILE A 1 187 ? 30.588 -15.876 9.064 1.00 90.31 187 ILE A CA 1
ATOM 1505 C C . ILE A 1 187 ? 31.474 -16.645 8.069 1.00 90.31 187 ILE A C 1
ATOM 1507 O O . ILE A 1 187 ? 32.646 -16.882 8.352 1.00 90.31 187 ILE A O 1
ATOM 1511 N N . ASN A 1 188 ? 30.948 -17.016 6.896 1.00 77.25 188 ASN A N 1
ATOM 1512 C CA . ASN A 1 188 ? 31.690 -17.740 5.850 1.00 77.25 188 ASN A CA 1
ATOM 1513 C C . ASN A 1 188 ? 32.129 -16.807 4.710 1.00 77.25 188 ASN A C 1
ATOM 1515 O O . ASN A 1 188 ? 31.301 -16.118 4.121 1.00 77.25 188 ASN A O 1
ATOM 1519 N N . GLY A 1 189 ? 33.415 -16.838 4.343 1.00 77.31 189 GLY A N 1
ATOM 1520 C CA . GLY A 1 189 ? 33.966 -16.089 3.206 1.00 77.31 189 GLY A CA 1
ATOM 1521 C C . GLY A 1 189 ? 34.838 -16.970 2.306 1.00 77.31 189 GLY A C 1
ATOM 1522 O O . GLY A 1 189 ? 35.671 -17.734 2.795 1.00 77.31 189 GLY A O 1
ATOM 1523 N N . LYS A 1 190 ? 34.667 -16.876 0.979 1.00 67.12 190 LYS A N 1
ATOM 1524 C CA . LYS A 1 190 ? 35.475 -17.624 -0.000 1.00 67.12 190 LYS A CA 1
ATOM 1525 C C . LYS A 1 190 ? 36.746 -16.827 -0.310 1.00 67.12 190 LYS A C 1
ATOM 1527 O O . LYS A 1 190 ? 36.662 -15.721 -0.833 1.00 67.12 190 LYS A O 1
ATOM 1532 N N . LYS A 1 191 ? 37.926 -17.366 0.021 1.00 59.16 191 LYS A N 1
ATOM 1533 C CA . LYS A 1 191 ? 39.209 -16.690 -0.244 1.00 59.16 191 LYS A CA 1
ATOM 1534 C C . LYS A 1 191 ? 39.459 -16.608 -1.753 1.00 59.16 191 LYS A C 1
ATOM 1536 O O . LYS A 1 191 ? 39.773 -17.618 -2.380 1.00 59.16 191 LYS A O 1
ATOM 1541 N N . THR A 1 192 ? 39.354 -15.415 -2.325 1.00 56.06 192 THR A N 1
ATOM 1542 C CA . THR A 1 192 ? 39.882 -15.101 -3.659 1.00 56.06 192 THR A CA 1
ATOM 1543 C C . THR A 1 192 ? 41.413 -15.036 -3.554 1.00 56.06 192 THR A C 1
ATOM 1545 O O . THR A 1 192 ? 41.959 -14.254 -2.780 1.00 56.06 192 THR A O 1
ATOM 1548 N N . GLY A 1 193 ? 42.114 -15.967 -4.205 1.00 49.72 193 GLY A N 1
ATOM 1549 C CA . GLY A 1 193 ? 43.519 -16.288 -3.930 1.00 49.72 193 GLY A CA 1
ATOM 1550 C C . GLY A 1 193 ? 44.559 -15.246 -4.376 1.00 49.72 193 GLY A C 1
ATOM 1551 O O . GLY A 1 193 ? 44.476 -14.711 -5.471 1.00 49.72 193 GLY A O 1
ATOM 1552 N N . ARG A 1 194 ? 45.571 -15.064 -3.509 1.00 53.06 194 ARG A N 1
ATOM 1553 C CA . ARG A 1 194 ? 46.944 -14.538 -3.704 1.00 53.06 194 ARG A CA 1
ATOM 1554 C C . ARG A 1 194 ? 47.122 -13.321 -4.634 1.00 53.06 194 ARG A C 1
ATOM 1556 O O . ARG A 1 194 ? 47.513 -13.481 -5.782 1.00 53.06 194 ARG A O 1
ATOM 1563 N N . MET A 1 195 ? 47.071 -12.112 -4.070 1.00 43.44 195 MET A N 1
ATOM 1564 C CA . MET A 1 195 ? 47.924 -11.011 -4.538 1.00 43.44 195 MET A CA 1
ATOM 1565 C C . MET A 1 195 ? 48.691 -10.396 -3.364 1.00 43.44 195 MET A C 1
ATOM 1567 O O . MET A 1 195 ? 48.081 -9.943 -2.405 1.00 43.44 195 MET A O 1
ATOM 1571 N N . GLY A 1 196 ? 50.025 -10.463 -3.469 1.00 45.12 196 GLY A N 1
ATOM 1572 C CA . GLY A 1 196 ? 51.034 -9.594 -2.846 1.00 45.12 196 GLY A CA 1
ATOM 1573 C C . GLY A 1 196 ? 50.995 -9.391 -1.330 1.00 45.12 196 GLY A C 1
ATOM 1574 O O . GLY A 1 196 ? 50.151 -8.675 -0.813 1.00 45.12 196 GLY A O 1
ATOM 1575 N N . GLN A 1 197 ? 51.981 -9.944 -0.620 1.00 46.75 197 GLN A N 1
ATOM 1576 C CA . GLN A 1 197 ? 52.272 -9.607 0.778 1.00 46.75 197 GLN A CA 1
ATOM 1577 C C . GLN A 1 197 ? 52.403 -8.085 0.978 1.00 46.75 197 GLN A C 1
ATOM 1579 O O . GLN A 1 197 ? 53.292 -7.469 0.397 1.00 46.75 197 GLN A O 1
ATOM 1584 N N . VAL A 1 198 ? 51.596 -7.510 1.875 1.00 39.31 198 VAL A N 1
ATOM 1585 C CA . VAL A 1 198 ? 51.935 -6.264 2.581 1.00 39.31 198 VAL A CA 1
ATOM 1586 C C . VAL A 1 198 ? 51.957 -6.593 4.081 1.00 39.31 198 VAL A C 1
ATOM 1588 O O . VAL A 1 198 ? 50.935 -7.036 4.613 1.00 39.31 198 VAL A O 1
ATOM 1591 N N . PRO A 1 199 ? 53.110 -6.493 4.770 1.00 44.19 199 PRO A N 1
ATOM 1592 C CA . PRO A 1 199 ? 53.230 -6.904 6.161 1.00 44.19 199 PRO A CA 1
ATOM 1593 C C . PRO A 1 199 ? 52.729 -5.793 7.087 1.00 44.19 199 PRO A C 1
ATOM 1595 O O . PRO A 1 199 ? 53.307 -4.714 7.162 1.00 44.19 199 PRO A O 1
ATOM 1598 N N . GLY A 1 200 ? 51.657 -6.077 7.822 1.00 36.56 200 GLY A N 1
ATOM 1599 C CA . GLY A 1 200 ? 51.112 -5.178 8.835 1.00 36.56 200 GLY A CA 1
ATOM 1600 C C . GLY A 1 200 ? 50.007 -5.865 9.621 1.00 36.56 200 GLY A C 1
ATOM 1601 O O . GLY A 1 200 ? 48.835 -5.780 9.276 1.00 36.56 200 GLY A O 1
ATOM 1602 N N . VAL A 1 201 ? 50.402 -6.619 10.645 1.00 45.56 201 VAL A N 1
ATOM 1603 C CA . VAL A 1 201 ? 49.514 -7.366 11.540 1.00 45.56 201 VAL A CA 1
ATOM 1604 C C . VAL A 1 201 ? 48.640 -6.397 12.335 1.00 45.56 201 VAL A C 1
ATOM 1606 O O . VAL A 1 201 ? 49.162 -5.612 13.120 1.00 45.56 201 VAL A O 1
ATOM 1609 N N . VAL A 1 202 ? 47.316 -6.531 12.232 1.00 34.47 202 VAL A N 1
ATOM 1610 C CA . VAL A 1 202 ? 46.400 -6.034 13.267 1.00 34.47 202 VAL A CA 1
ATOM 1611 C C . VAL A 1 202 ? 45.708 -7.237 13.900 1.00 34.47 202 VAL A C 1
ATOM 1613 O O . VAL A 1 202 ? 44.797 -7.838 13.335 1.00 34.47 202 VAL A O 1
ATOM 1616 N N . LYS A 1 203 ? 46.195 -7.619 15.085 1.00 41.41 203 LYS A N 1
ATOM 1617 C CA . LYS A 1 203 ? 45.469 -8.469 16.033 1.00 41.41 203 LYS A CA 1
ATOM 1618 C C . LYS A 1 203 ? 44.537 -7.564 16.832 1.00 41.41 203 LYS A C 1
ATOM 1620 O O . LYS A 1 203 ? 45.018 -6.681 17.535 1.00 41.41 203 LYS A O 1
ATOM 1625 N N . SER A 1 204 ? 43.238 -7.829 16.793 1.00 34.03 204 SER A N 1
ATOM 1626 C CA . SER A 1 204 ? 42.276 -7.208 17.707 1.00 34.03 204 SER A CA 1
ATOM 1627 C C . SER A 1 204 ? 41.762 -8.271 18.675 1.00 34.03 204 SER A C 1
ATOM 1629 O O . SER A 1 204 ? 41.034 -9.180 18.284 1.00 34.03 204 SER A O 1
ATOM 1631 N N . ARG A 1 205 ? 42.194 -8.176 19.938 1.00 34.94 205 ARG A N 1
ATOM 1632 C CA . ARG A 1 205 ? 41.637 -8.900 21.090 1.00 34.94 205 ARG A CA 1
ATOM 1633 C C . ARG A 1 205 ? 40.546 -8.014 21.694 1.00 34.94 205 ARG A C 1
ATOM 1635 O O . ARG A 1 205 ? 40.797 -6.834 21.911 1.00 34.94 205 ARG A O 1
ATOM 1642 N N . VAL A 1 206 ? 39.362 -8.568 21.943 1.00 31.66 206 VAL A N 1
ATOM 1643 C CA . VAL A 1 206 ? 38.260 -7.878 22.632 1.00 31.66 206 VAL A CA 1
ATOM 1644 C C . VAL A 1 206 ? 38.088 -8.549 23.990 1.00 31.66 206 VAL A C 1
ATOM 1646 O O . VAL A 1 206 ? 37.789 -9.739 24.044 1.00 31.66 206 VAL A O 1
ATOM 1649 N N . GLU A 1 207 ? 38.321 -7.808 25.074 1.00 34.56 207 GLU A N 1
ATOM 1650 C CA . GLU A 1 207 ? 37.970 -8.232 26.433 1.00 34.56 207 GLU A CA 1
ATOM 1651 C C . GLU A 1 207 ? 36.718 -7.487 26.895 1.00 34.56 207 GLU A C 1
ATOM 1653 O O . GLU A 1 207 ? 36.577 -6.284 26.678 1.00 34.56 207 GLU A O 1
ATOM 1658 N N . ALA A 1 208 ? 35.797 -8.236 27.501 1.00 39.53 208 ALA A N 1
ATOM 1659 C CA . ALA A 1 208 ? 34.533 -7.752 28.032 1.00 39.53 208 ALA A CA 1
ATOM 1660 C C . ALA A 1 208 ? 34.667 -7.471 29.535 1.00 39.53 208 ALA A C 1
ATOM 1662 O O . ALA A 1 208 ? 35.179 -8.310 30.276 1.00 39.53 208 ALA A O 1
ATOM 1663 N N . ALA A 1 209 ? 34.160 -6.325 29.990 1.00 31.09 209 ALA A N 1
ATOM 1664 C CA . ALA A 1 209 ? 33.992 -6.025 31.408 1.00 31.09 209 ALA A CA 1
ATOM 1665 C C . ALA A 1 209 ? 32.500 -5.929 31.751 1.00 31.09 209 ALA A C 1
ATOM 1667 O O . ALA A 1 209 ? 31.717 -5.316 31.028 1.00 31.09 209 ALA A O 1
ATOM 1668 N N . THR A 1 210 ? 32.131 -6.557 32.864 1.00 49.44 210 THR A N 1
ATOM 1669 C CA . THR A 1 210 ? 30.764 -6.670 33.394 1.00 49.44 210 THR A CA 1
ATOM 1670 C C . THR A 1 210 ? 30.651 -5.758 34.615 1.00 49.44 210 THR A C 1
ATOM 1672 O O . THR A 1 210 ? 31.543 -5.809 35.459 1.00 49.44 210 THR A O 1
ATOM 1675 N N . ILE A 1 211 ? 29.586 -4.959 34.759 1.00 36.44 211 ILE A N 1
ATOM 1676 C CA . ILE A 1 211 ? 29.283 -4.243 36.017 1.00 36.44 211 ILE A CA 1
ATOM 1677 C C . ILE A 1 211 ? 27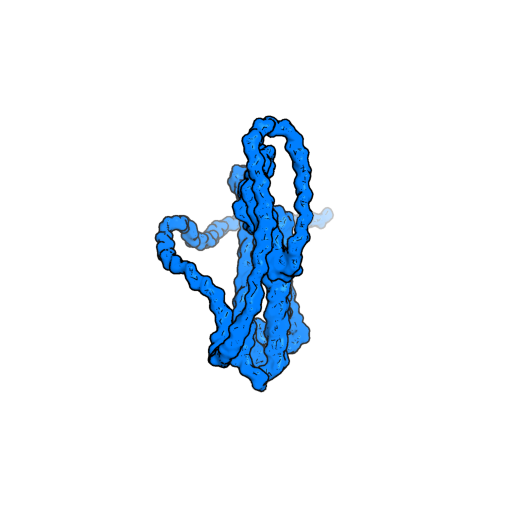.787 -4.367 36.326 1.00 36.44 211 ILE A C 1
ATOM 1679 O O . ILE A 1 211 ? 26.947 -4.168 35.451 1.00 36.44 211 ILE A O 1
ATOM 1683 N N . GLY A 1 212 ? 27.476 -4.747 37.570 1.00 36.56 212 GLY A N 1
ATOM 1684 C CA . GLY A 1 212 ? 26.135 -5.056 38.064 1.00 36.56 212 GLY A CA 1
ATOM 1685 C C . GLY A 1 212 ? 25.471 -3.983 38.944 1.00 36.56 212 GLY A C 1
ATOM 1686 O O . GLY A 1 212 ? 26.126 -3.105 39.489 1.00 36.56 212 GLY A O 1
ATOM 1687 N N . SER A 1 213 ? 24.143 -4.127 39.059 1.00 48.38 213 SER A N 1
ATOM 1688 C CA . SER A 1 213 ? 23.232 -3.953 40.216 1.00 48.38 213 SER A CA 1
ATOM 1689 C C . SER A 1 213 ? 23.539 -2.940 41.345 1.00 48.38 213 SER A C 1
ATOM 1691 O O . SER A 1 213 ? 24.452 -3.160 42.138 1.00 48.38 213 SER A O 1
ATOM 1693 N N . SER A 1 214 ? 22.610 -1.996 41.592 1.00 41.56 214 SER A N 1
ATOM 1694 C CA . SER A 1 214 ? 22.041 -1.673 42.933 1.00 41.56 214 SER A CA 1
ATOM 1695 C C . SER A 1 214 ? 20.827 -0.702 42.852 1.00 41.56 214 SER A C 1
ATOM 1697 O O . SER A 1 214 ? 20.680 -0.003 41.857 1.00 41.56 214 SER A O 1
ATOM 1699 N N . GLY A 1 215 ? 19.918 -0.759 43.853 1.00 34.72 215 GLY A N 1
ATOM 1700 C CA . GLY A 1 215 ? 18.523 -0.226 43.898 1.00 34.72 215 GLY A CA 1
ATOM 1701 C C . GLY A 1 215 ? 18.340 1.300 44.060 1.00 34.72 215 GLY A C 1
ATOM 1702 O O . GLY A 1 215 ? 19.255 2.046 43.762 1.00 34.72 215 GLY A O 1
ATOM 1703 N N . SER A 1 216 ? 17.234 1.902 44.533 1.00 36.94 216 SER A N 1
ATOM 1704 C CA . SER A 1 216 ? 15.972 1.513 45.197 1.00 36.94 216 SER A CA 1
ATOM 1705 C C . SER A 1 216 ? 15.057 2.777 45.296 1.00 36.94 216 SER A C 1
ATOM 1707 O O . SER A 1 216 ? 15.625 3.852 45.437 1.00 36.94 216 SER A O 1
ATOM 1709 N N . HIS A 1 217 ? 13.708 2.640 45.283 1.00 34.66 217 HIS A N 1
ATOM 1710 C CA . HIS A 1 217 ? 12.590 3.583 45.649 1.00 34.66 217 HIS A CA 1
ATOM 1711 C C . HIS A 1 217 ? 12.610 5.068 45.147 1.00 34.66 217 HIS A C 1
ATOM 1713 O O . HIS A 1 217 ? 13.623 5.737 45.221 1.00 34.66 217 HIS A O 1
ATOM 1719 N N . ARG A 1 218 ? 11.538 5.755 44.693 1.00 30.02 218 ARG A N 1
ATOM 1720 C CA . ARG A 1 218 ? 10.110 5.843 45.088 1.00 30.02 218 ARG A CA 1
ATOM 1721 C C . ARG A 1 218 ? 9.289 6.616 44.008 1.00 30.02 218 ARG A C 1
ATOM 1723 O O . ARG A 1 218 ? 9.854 7.267 43.142 1.00 30.02 218 ARG A O 1
ATOM 1730 N N . LEU A 1 219 ? 7.962 6.528 44.147 1.00 35.78 219 LEU A N 1
ATOM 1731 C CA . LEU A 1 219 ? 6.809 6.996 43.344 1.00 35.78 219 LEU A CA 1
ATOM 1732 C C . LEU A 1 219 ? 6.873 8.343 42.584 1.00 35.78 219 LEU A C 1
ATOM 1734 O O . LEU A 1 219 ? 7.246 9.370 43.140 1.00 35.78 219 LEU A O 1
ATOM 1738 N N . GLY A 1 220 ? 6.276 8.331 41.386 1.00 25.80 220 GLY A N 1
ATOM 1739 C CA . GLY A 1 220 ? 5.757 9.493 40.661 1.00 25.80 220 GLY A CA 1
ATOM 1740 C C . GLY A 1 220 ? 4.954 9.030 39.444 1.00 25.80 220 GLY A C 1
ATOM 1741 O O . GLY A 1 220 ? 5.534 8.685 38.421 1.00 25.80 220 GLY A O 1
ATOM 1742 N N . LEU A 1 221 ? 3.628 8.955 39.585 1.00 42.28 221 LEU A N 1
ATOM 1743 C CA . LEU A 1 221 ? 2.697 8.712 38.485 1.00 42.28 221 LEU A CA 1
ATOM 1744 C C . LEU A 1 221 ? 2.710 9.960 37.588 1.00 42.28 221 LEU A C 1
ATOM 1746 O O . LEU A 1 221 ? 2.247 11.017 38.009 1.00 42.28 221 LEU A O 1
ATOM 1750 N N . LEU A 1 222 ? 3.269 9.844 36.389 1.00 26.41 222 LEU A N 1
ATOM 1751 C CA . LEU A 1 222 ? 3.115 10.802 35.299 1.00 26.41 222 LEU A CA 1
ATOM 1752 C C . LEU A 1 222 ? 2.921 9.992 34.020 1.00 26.41 222 LEU A C 1
ATOM 1754 O O . LEU A 1 222 ? 3.661 9.046 33.748 1.00 26.41 222 LEU A O 1
ATOM 1758 N N . GLU A 1 223 ? 1.864 10.341 33.299 1.00 39.75 223 GLU A N 1
ATOM 1759 C CA . GLU A 1 223 ? 1.512 9.817 31.988 1.00 39.75 223 GLU A CA 1
ATOM 1760 C C . GLU A 1 223 ? 2.728 9.839 31.054 1.00 39.75 223 GLU A C 1
ATOM 1762 O O . GLU A 1 223 ? 3.362 10.876 30.862 1.00 39.75 223 GLU A O 1
ATOM 1767 N N . LEU A 1 224 ? 3.045 8.693 30.450 1.00 27.16 224 LEU A N 1
ATOM 1768 C CA . LEU A 1 224 ? 3.996 8.609 29.348 1.00 27.16 224 LEU A CA 1
ATOM 1769 C C . LEU A 1 224 ? 3.232 8.239 28.082 1.00 27.16 224 LEU A C 1
ATOM 1771 O O . LEU A 1 224 ? 3.030 7.068 27.761 1.00 27.16 224 LEU A O 1
ATOM 1775 N N . GLY A 1 225 ? 2.833 9.277 27.350 1.00 26.62 225 GLY A N 1
ATOM 1776 C CA . GLY A 1 225 ? 2.756 9.193 25.901 1.00 26.62 225 GLY A CA 1
ATOM 1777 C C . GLY A 1 225 ? 4.153 8.901 25.346 1.00 26.62 225 GLY A C 1
ATOM 1778 O O . GLY A 1 225 ? 5.140 9.508 25.756 1.00 26.62 225 GLY A O 1
ATOM 1779 N N . CYS A 1 226 ? 4.250 7.947 24.422 1.00 26.19 226 CYS A N 1
ATOM 1780 C CA . CYS A 1 226 ? 5.451 7.769 23.612 1.00 26.19 226 CYS A CA 1
ATOM 1781 C C . CYS A 1 226 ? 5.536 8.915 22.596 1.00 26.19 226 CYS A C 1
ATOM 1783 O O . CYS A 1 226 ? 4.984 8.826 21.501 1.00 26.19 226 CYS A O 1
ATOM 1785 N N . GLU A 1 227 ? 6.244 9.986 22.947 1.00 28.09 227 GLU A N 1
ATOM 1786 C CA . GLU A 1 227 ? 6.747 10.946 21.969 1.00 28.09 227 GLU A CA 1
ATOM 1787 C C . GLU A 1 227 ? 8.061 10.431 21.372 1.00 28.09 227 GLU A C 1
ATOM 1789 O O . GLU A 1 227 ? 9.137 10.508 21.962 1.00 28.09 227 GLU A O 1
ATOM 1794 N N . 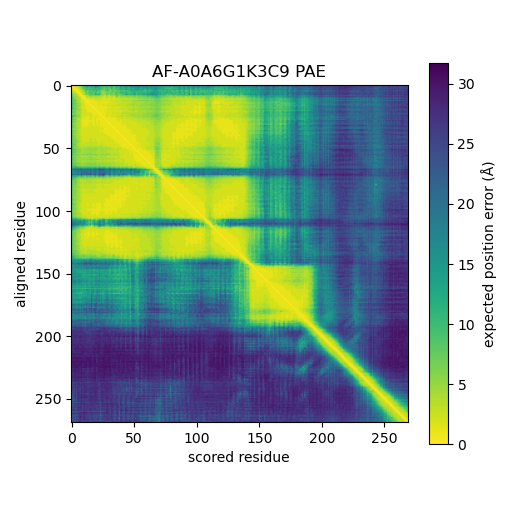VAL A 1 228 ? 7.967 9.913 20.149 1.00 35.50 228 VAL A N 1
ATOM 1795 C CA . VAL A 1 228 ? 9.091 9.853 19.213 1.00 35.50 228 VAL A CA 1
ATOM 1796 C C . VAL A 1 228 ? 9.337 11.290 18.746 1.00 35.50 228 VAL A C 1
ATOM 1798 O O . VAL A 1 228 ? 8.528 11.839 17.997 1.00 35.50 228 VAL A O 1
ATOM 1801 N N . ILE A 1 229 ? 10.417 11.931 19.204 1.00 30.77 229 ILE A N 1
ATOM 1802 C CA . ILE A 1 229 ? 10.731 13.317 18.829 1.00 30.77 229 ILE A CA 1
ATOM 1803 C C . ILE A 1 229 ? 11.016 13.395 17.324 1.00 30.77 229 ILE A C 1
ATOM 1805 O O . ILE A 1 229 ? 12.073 13.006 16.827 1.00 30.77 229 ILE A O 1
ATOM 1809 N N . ARG A 1 230 ? 10.032 13.951 16.611 1.00 40.03 230 ARG A N 1
ATOM 1810 C CA . ARG A 1 230 ? 10.175 14.637 15.328 1.00 40.03 230 ARG A CA 1
ATOM 1811 C C . ARG A 1 230 ? 10.919 15.950 15.552 1.00 40.03 230 ARG A C 1
ATOM 1813 O O . ARG A 1 230 ? 10.544 16.733 16.417 1.00 40.03 230 ARG A O 1
ATOM 1820 N N . GLY A 1 231 ? 11.890 16.241 14.697 1.00 29.50 231 GLY A N 1
ATOM 1821 C CA . GLY A 1 231 ? 12.488 17.566 14.625 1.00 29.50 231 GLY A CA 1
ATOM 1822 C C . GLY A 1 231 ? 13.291 17.761 13.351 1.00 29.50 231 GLY A C 1
ATOM 1823 O O . GLY A 1 231 ? 14.478 17.466 13.327 1.00 29.50 231 GLY A O 1
ATOM 1824 N N . SER A 1 232 ? 12.663 18.315 12.316 1.00 30.38 232 SER A N 1
ATOM 1825 C CA . SER A 1 232 ? 13.335 19.308 11.479 1.00 30.38 232 SER A CA 1
ATOM 1826 C C . SER A 1 232 ? 12.326 20.202 10.758 1.00 30.38 232 SER A C 1
ATOM 1828 O O . SER A 1 232 ? 11.313 19.785 10.200 1.00 30.38 232 SER A O 1
ATOM 1830 N N . THR A 1 233 ? 12.625 21.483 10.877 1.00 34.41 233 THR A N 1
ATOM 1831 C CA . THR A 1 233 ? 12.001 22.671 10.316 1.00 34.41 233 THR A CA 1
ATOM 1832 C C . THR A 1 233 ? 11.958 22.628 8.787 1.00 34.41 233 THR A C 1
ATOM 1834 O O . THR A 1 233 ? 12.985 22.473 8.131 1.00 34.41 233 THR A O 1
ATOM 1837 N N . PHE A 1 234 ? 10.775 22.833 8.201 1.00 30.92 234 PHE A N 1
ATOM 1838 C CA . PHE A 1 234 ? 10.642 23.085 6.765 1.00 30.92 234 PHE A CA 1
ATOM 1839 C C . PHE A 1 234 ? 10.967 24.552 6.467 1.00 30.92 234 PHE A C 1
ATOM 1841 O O . PHE A 1 234 ? 10.190 25.454 6.777 1.00 30.92 234 PHE A O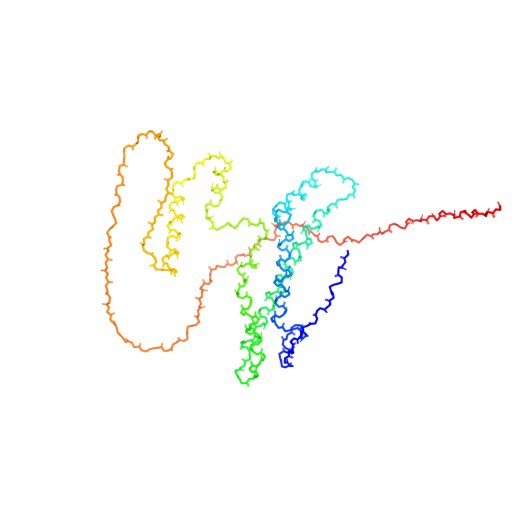 1
ATOM 1848 N N . GLN A 1 235 ? 12.121 24.778 5.842 1.00 33.16 235 GLN A N 1
ATOM 1849 C CA . GLN A 1 235 ? 12.370 25.979 5.054 1.00 33.16 235 GLN A CA 1
ATOM 1850 C C . GLN A 1 235 ? 11.467 25.964 3.813 1.00 33.16 235 GLN A C 1
ATOM 1852 O O . GLN A 1 235 ? 11.273 24.935 3.164 1.00 33.16 235 GLN A O 1
ATOM 1857 N N . THR A 1 236 ? 10.910 27.126 3.491 1.00 34.81 236 THR A N 1
ATOM 1858 C CA . THR A 1 236 ? 10.178 27.411 2.255 1.00 34.81 236 THR A CA 1
ATOM 1859 C C . THR A 1 236 ? 11.026 27.093 1.024 1.00 34.81 236 THR A C 1
ATOM 1861 O O . THR A 1 236 ? 12.099 27.664 0.844 1.00 34.81 236 THR A O 1
ATOM 1864 N N . ILE A 1 237 ? 10.510 26.215 0.165 1.00 36.62 237 ILE A N 1
ATOM 1865 C CA . ILE A 1 237 ? 11.083 25.886 -1.144 1.00 36.62 237 ILE A CA 1
ATOM 1866 C C . ILE A 1 237 ? 10.721 27.013 -2.138 1.00 36.62 237 ILE A C 1
ATOM 1868 O O . ILE A 1 237 ? 9.556 27.428 -2.169 1.00 36.62 237 ILE A O 1
ATOM 1872 N N . PRO A 1 238 ? 11.671 27.525 -2.944 1.00 33.66 238 PRO A N 1
ATOM 1873 C CA . PRO A 1 238 ? 11.396 28.515 -3.986 1.00 33.66 238 PRO A CA 1
ATOM 1874 C C . PRO A 1 238 ? 10.438 27.974 -5.061 1.00 33.66 238 PRO A C 1
ATOM 1876 O O . PRO A 1 238 ? 10.482 26.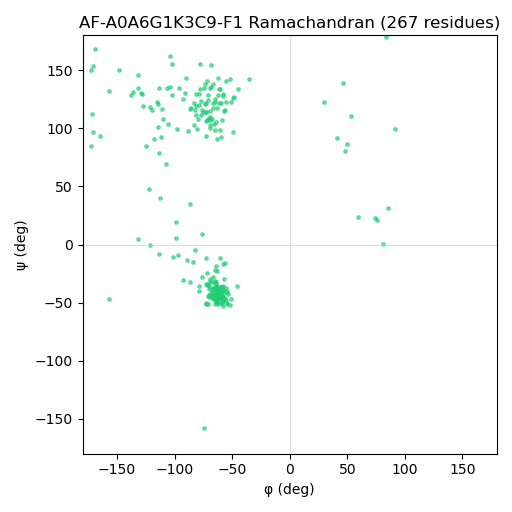803 -5.428 1.00 33.66 238 PRO A O 1
ATOM 1879 N N . LYS A 1 239 ? 9.564 28.854 -5.564 1.00 39.72 239 LYS A N 1
ATOM 1880 C CA . LYS A 1 239 ? 8.460 28.565 -6.501 1.00 39.72 239 LYS A CA 1
ATOM 1881 C C . LYS A 1 239 ? 8.878 28.342 -7.961 1.00 39.72 239 LYS A C 1
ATOM 1883 O O . LYS A 1 239 ? 8.005 28.211 -8.812 1.00 39.72 239 LYS A O 1
ATOM 1888 N N . ASP A 1 240 ? 10.167 28.242 -8.248 1.00 41.12 240 ASP A N 1
ATOM 1889 C CA . ASP A 1 240 ? 10.665 28.167 -9.616 1.00 41.12 240 ASP A CA 1
ATOM 1890 C C . ASP A 1 240 ? 11.389 26.841 -9.834 1.00 41.12 240 ASP A C 1
ATOM 1892 O O . ASP A 1 240 ? 12.578 26.734 -9.553 1.00 41.12 240 ASP A O 1
ATOM 1896 N N . LEU A 1 241 ? 10.641 25.826 -10.285 1.00 35.00 241 LEU A N 1
ATOM 1897 C CA . LEU A 1 241 ? 11.078 24.792 -11.234 1.00 35.00 241 LEU A CA 1
ATOM 1898 C C . LEU A 1 241 ? 9.869 23.924 -11.653 1.00 35.00 241 LEU A C 1
ATOM 1900 O O . LEU A 1 241 ? 9.303 23.172 -10.862 1.00 35.00 241 LEU A O 1
ATOM 1904 N N . ASP A 1 242 ? 9.537 24.080 -12.939 1.00 38.72 242 ASP A N 1
ATOM 1905 C CA . ASP A 1 242 ? 8.591 23.381 -13.826 1.00 38.72 242 ASP A CA 1
ATOM 1906 C C . ASP A 1 242 ? 7.137 23.892 -13.972 1.00 38.72 242 ASP A C 1
ATOM 1908 O O . ASP A 1 242 ? 6.232 23.519 -13.219 1.00 38.72 242 ASP A O 1
ATOM 1912 N N . PRO A 1 243 ? 6.854 24.651 -15.058 1.00 44.44 243 PRO A N 1
ATOM 1913 C CA . PRO A 1 243 ? 5.512 24.923 -15.536 1.00 44.44 243 PRO A CA 1
ATOM 1914 C C . PRO A 1 243 ? 5.082 23.815 -16.509 1.00 44.44 243 PRO A C 1
ATOM 1916 O O . PRO A 1 243 ? 5.342 23.885 -17.706 1.00 44.44 243 PRO A O 1
ATOM 1919 N N . PHE A 1 244 ? 4.334 22.820 -16.038 1.00 39.62 244 PHE A N 1
ATOM 1920 C CA . PHE A 1 244 ? 3.394 22.115 -16.918 1.00 39.62 244 PHE A CA 1
ATOM 1921 C C . PHE A 1 244 ? 1.976 22.403 -16.455 1.00 39.62 244 PHE A C 1
ATOM 1923 O O . PHE A 1 244 ? 1.313 21.643 -15.752 1.00 39.62 244 PHE A O 1
ATOM 1930 N N . VAL A 1 245 ? 1.570 23.600 -16.868 1.00 38.97 245 VAL A N 1
ATOM 1931 C CA . VAL A 1 245 ? 0.216 24.128 -16.869 1.00 38.97 245 VAL A CA 1
ATOM 1932 C C . VAL A 1 245 ? -0.759 23.080 -17.405 1.00 38.97 245 VAL A C 1
ATOM 1934 O O . VAL A 1 245 ? -0.542 22.458 -18.446 1.00 38.97 245 VAL A O 1
ATOM 1937 N N . ASN A 1 246 ? -1.868 22.934 -16.682 1.00 41.09 246 ASN A N 1
ATOM 1938 C CA . ASN A 1 246 ? -3.106 22.330 -17.151 1.00 41.09 246 ASN A CA 1
ATOM 1939 C C . ASN A 1 246 ? -3.520 22.942 -18.498 1.00 41.09 246 ASN A C 1
ATOM 1941 O O . ASN A 1 246 ? -4.189 23.971 -18.536 1.00 41.09 246 ASN A O 1
ATOM 1945 N N . ALA A 1 247 ? -3.188 22.284 -19.603 1.00 32.00 247 ALA A N 1
ATOM 1946 C CA . ALA A 1 247 ? -3.952 22.437 -20.826 1.00 32.00 247 ALA A CA 1
ATOM 1947 C C . ALA A 1 247 ? -5.188 21.538 -20.701 1.00 32.00 247 ALA A C 1
ATOM 1949 O O . ALA A 1 247 ? -5.127 20.320 -20.893 1.00 32.00 247 ALA A O 1
ATOM 1950 N N . THR A 1 248 ? -6.325 22.131 -20.348 1.00 34.59 248 THR A N 1
ATOM 1951 C CA . THR A 1 248 ? -7.639 21.565 -20.648 1.00 34.59 248 THR A CA 1
ATOM 1952 C C . THR A 1 248 ? -7.752 21.438 -22.164 1.00 34.59 248 THR A C 1
ATOM 1954 O O . THR A 1 248 ? -8.118 22.369 -22.873 1.00 34.59 248 THR A O 1
ATOM 1957 N N . TYR A 1 249 ? -7.386 20.268 -22.682 1.00 31.27 249 TYR A N 1
ATOM 1958 C CA . TYR A 1 249 ? -7.612 19.921 -24.074 1.00 31.27 249 TYR A CA 1
ATOM 1959 C C . TYR A 1 249 ? -9.118 19.739 -24.275 1.00 31.27 249 TYR A C 1
ATOM 1961 O O . TYR A 1 249 ? -9.697 18.737 -23.855 1.00 31.27 249 TYR A O 1
ATOM 1969 N N . ASN A 1 250 ? -9.750 20.746 -24.870 1.00 40.28 250 ASN A N 1
ATOM 1970 C CA . ASN A 1 250 ? -11.126 20.696 -25.335 1.00 40.28 250 ASN A CA 1
ATOM 1971 C C . ASN A 1 250 ? -11.059 20.390 -26.840 1.00 40.28 250 ASN A C 1
ATOM 1973 O O . ASN A 1 250 ? -10.732 21.289 -27.618 1.00 40.28 250 ASN A O 1
ATOM 1977 N N . PRO A 1 251 ? -11.256 19.136 -27.284 1.00 37.62 251 PRO A N 1
ATOM 1978 C CA . PRO A 1 251 ? -11.194 18.839 -28.704 1.00 37.62 251 PRO A CA 1
ATOM 1979 C C . PRO A 1 251 ? -12.415 19.457 -29.389 1.00 37.62 251 PRO A C 1
ATOM 1981 O O . PRO A 1 251 ? -13.539 18.973 -29.247 1.00 37.62 251 PRO A O 1
ATOM 1984 N N . VAL A 1 252 ? -12.190 20.518 -30.163 1.00 45.47 252 VAL A N 1
ATOM 1985 C CA . VAL A 1 252 ? -13.119 20.917 -31.221 1.00 45.47 252 VAL A CA 1
ATOM 1986 C C . VAL A 1 252 ? -13.093 19.791 -32.249 1.00 45.47 252 VAL A C 1
ATOM 1988 O O . VAL A 1 252 ? -12.125 19.628 -32.983 1.00 45.47 252 VAL A O 1
ATOM 1991 N N . ILE A 1 253 ? -14.139 18.968 -32.246 1.00 43.41 253 ILE A N 1
ATOM 1992 C CA . ILE A 1 253 ? -14.369 17.931 -33.251 1.00 43.41 253 ILE A CA 1
ATOM 1993 C C . ILE A 1 253 ? -14.712 18.651 -34.564 1.00 43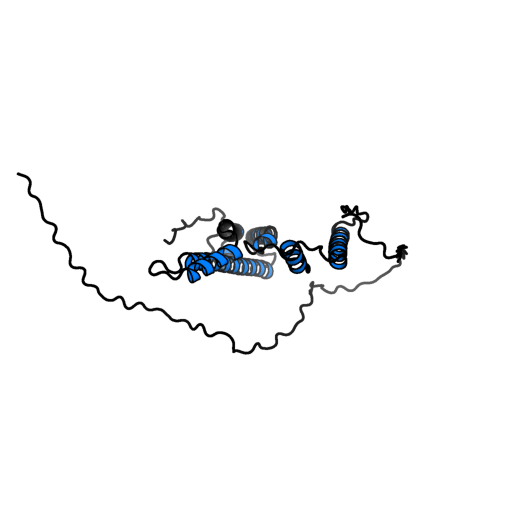.41 253 ILE A C 1
ATOM 1995 O O . ILE A 1 253 ? -15.763 19.299 -34.624 1.00 43.41 253 ILE A O 1
ATOM 1999 N N . PRO A 1 254 ? -13.897 18.561 -35.631 1.00 39.19 254 PRO A N 1
ATOM 2000 C CA . PRO A 1 254 ? -14.358 18.984 -36.940 1.00 39.19 254 PRO A CA 1
ATOM 2001 C C . PRO A 1 254 ? -15.474 18.028 -37.372 1.00 39.19 254 PRO A C 1
ATOM 2003 O O . PRO A 1 254 ? -15.284 16.813 -37.425 1.00 39.19 254 PRO A O 1
ATOM 2006 N N . LYS A 1 255 ? -16.661 18.578 -37.650 1.00 41.59 255 LYS A N 1
ATOM 2007 C CA . LYS A 1 255 ? -17.769 17.845 -38.271 1.00 41.59 255 LYS A CA 1
ATOM 2008 C C . LYS A 1 255 ? -17.330 17.407 -39.668 1.00 41.59 255 LYS A C 1
ATOM 2010 O O . LYS A 1 255 ? -17.500 18.144 -40.635 1.00 41.59 255 LYS A O 1
ATOM 2015 N N . THR A 1 256 ? -16.760 16.216 -39.788 1.00 44.06 256 THR A N 1
ATOM 2016 C CA . THR A 1 256 ? -16.632 15.551 -41.080 1.00 44.06 256 THR A CA 1
ATOM 2017 C C . THR A 1 256 ? -18.007 15.011 -41.459 1.00 44.06 256 THR A C 1
ATOM 2019 O O . THR A 1 256 ? -18.583 14.155 -40.789 1.00 44.06 256 THR A O 1
ATOM 2022 N N . HIS A 1 257 ? -18.572 15.572 -42.527 1.00 44.59 257 HIS A N 1
ATOM 2023 C CA . HIS A 1 257 ? -19.734 15.016 -43.206 1.00 44.59 257 HIS A CA 1
ATOM 2024 C C . HIS A 1 257 ? -19.371 13.617 -43.726 1.00 44.59 257 HIS A C 1
ATOM 2026 O O . HIS A 1 257 ? -18.750 13.473 -44.775 1.00 44.59 257 HIS A O 1
ATOM 2032 N N . LEU A 1 258 ? -19.756 12.581 -42.980 1.00 41.25 258 LEU A N 1
ATOM 2033 C CA . LEU A 1 258 ? -19.828 11.213 -43.478 1.00 41.25 258 LEU A CA 1
ATOM 2034 C C . LEU A 1 258 ? -20.988 11.137 -44.476 1.00 41.25 258 LEU A C 1
ATOM 2036 O O . LEU A 1 258 ? -22.157 11.068 -44.098 1.00 41.25 258 LEU A O 1
ATOM 2040 N N . SER A 1 259 ? -20.664 11.181 -45.765 1.00 50.72 259 SER A N 1
ATOM 2041 C CA . SER A 1 259 ? -21.574 10.767 -46.825 1.00 50.72 259 SER A CA 1
ATOM 2042 C C . SER A 1 259 ? -21.798 9.256 -46.713 1.00 50.72 259 SER A C 1
ATOM 2044 O O . SER A 1 259 ? -20.878 8.448 -46.821 1.00 50.72 259 SER A O 1
ATOM 2046 N N . HIS A 1 260 ? -23.045 8.862 -46.460 1.00 46.94 260 HIS A N 1
ATOM 2047 C CA . HIS A 1 260 ? -23.465 7.466 -46.512 1.00 46.94 260 HIS A CA 1
ATOM 2048 C C . HIS A 1 260 ? -23.293 6.902 -47.934 1.00 46.94 260 HIS A C 1
ATOM 2050 O O . HIS A 1 260 ? -23.851 7.476 -48.875 1.00 46.94 260 HIS A O 1
ATOM 2056 N N . PRO A 1 261 ? -22.627 5.749 -48.127 1.00 49.44 261 PRO A N 1
ATOM 2057 C CA . PRO A 1 261 ? -22.757 5.008 -49.371 1.00 49.44 261 PRO A CA 1
ATOM 2058 C C . PRO A 1 261 ? -24.154 4.376 -49.445 1.00 49.44 261 PRO A C 1
ATOM 2060 O O . PRO A 1 261 ? -24.588 3.647 -48.549 1.00 49.44 261 PRO A O 1
ATOM 2063 N N . LYS A 1 262 ? -24.873 4.688 -50.529 1.00 50.31 262 LYS A N 1
ATOM 2064 C CA . LYS A 1 262 ? -26.177 4.109 -50.866 1.00 50.31 262 LYS A CA 1
ATOM 2065 C C . LYS A 1 262 ? -26.042 2.593 -51.021 1.00 50.31 262 LYS A C 1
ATOM 2067 O O . LYS A 1 262 ? -25.287 2.103 -51.855 1.00 50.31 262 LYS A O 1
ATOM 2072 N N . ARG A 1 263 ? -26.814 1.862 -50.222 1.00 47.25 263 ARG A N 1
ATOM 2073 C CA . ARG A 1 263 ? -26.975 0.407 -50.277 1.00 47.25 263 ARG A CA 1
ATOM 2074 C C . ARG A 1 263 ? -27.732 0.053 -51.565 1.00 47.25 263 ARG A C 1
ATOM 2076 O O . ARG A 1 263 ? -28.922 0.338 -51.669 1.00 47.25 263 ARG A O 1
ATOM 2083 N N . ALA A 1 264 ? -27.044 -0.517 -52.552 1.00 56.75 264 ALA A N 1
ATOM 2084 C CA . ALA A 1 264 ? -27.681 -1.080 -53.738 1.00 56.75 264 ALA A CA 1
ATOM 2085 C C . ALA A 1 264 ? -28.392 -2.388 -53.354 1.00 56.75 264 ALA A C 1
ATOM 2087 O O . ALA A 1 264 ? -27.774 -3.308 -52.820 1.00 56.75 264 ALA A O 1
ATOM 2088 N N . ALA A 1 265 ? -29.702 -2.443 -53.586 1.00 56.84 265 ALA A N 1
ATOM 2089 C CA . ALA A 1 265 ? -30.503 -3.646 -53.433 1.00 56.84 265 ALA A CA 1
ATOM 2090 C C . ALA A 1 265 ? -30.341 -4.519 -54.687 1.00 56.84 265 ALA A C 1
ATOM 2092 O O . ALA A 1 265 ? -30.817 -4.145 -55.758 1.00 56.84 265 ALA A O 1
ATOM 2093 N N . LEU A 1 266 ? -29.692 -5.680 -54.558 1.00 58.72 266 LEU A N 1
ATOM 2094 C CA . LEU A 1 266 ? -29.858 -6.764 -55.524 1.00 58.72 266 LEU A CA 1
ATOM 2095 C C . LEU A 1 266 ? -31.246 -7.378 -55.306 1.00 58.72 266 LEU A C 1
ATOM 2097 O O . LEU A 1 266 ? -31.509 -7.971 -54.261 1.00 58.72 266 LEU A O 1
ATOM 2101 N N . LYS A 1 267 ? -32.127 -7.227 -56.296 1.00 58.88 267 LYS A N 1
ATOM 2102 C CA . LYS A 1 267 ? -33.295 -8.092 -56.459 1.00 58.88 267 LYS A CA 1
ATOM 2103 C C . LYS A 1 267 ? -32.848 -9.318 -57.248 1.00 58.88 267 LYS A C 1
ATOM 2105 O O . LYS A 1 267 ? -32.405 -9.184 -58.382 1.00 58.88 267 LYS A O 1
ATOM 2110 N N . SER A 1 268 ? -32.956 -10.482 -56.623 1.00 62.09 268 SER A N 1
ATOM 2111 C CA . SER A 1 268 ? -32.926 -11.784 -57.279 1.00 62.09 268 SER A CA 1
ATOM 2112 C C . SER A 1 268 ? -34.218 -11.993 -58.077 1.00 62.09 268 SER A C 1
ATOM 2114 O O . SER A 1 268 ? -35.309 -11.845 -57.516 1.00 62.09 268 SER A O 1
ATOM 2116 N N . GLN A 1 269 ? -34.078 -12.352 -59.350 1.00 65.44 269 GLN A N 1
ATOM 2117 C CA . GLN A 1 269 ? -35.030 -13.155 -60.119 1.00 65.44 269 GLN A CA 1
ATOM 2118 C C . GLN A 1 269 ? -34.276 -14.368 -60.647 1.00 65.44 269 GLN A C 1
ATOM 2120 O O . GLN A 1 269 ? -33.082 -14.188 -60.981 1.00 65.44 269 GLN A O 1
#

Mean predicted aligned error: 16.25 Å

Solvent-accessible surface area (backbone atoms only — not comparable to full-atom values): 17838 Å² total; per-residue (Å²): 132,84,79,82,72,74,83,77,75,51,89,64,86,59,50,70,76,50,32,78,77,44,95,54,50,74,43,40,55,40,60,51,50,52,50,42,53,46,54,44,52,54,42,35,52,56,34,40,77,48,61,4,53,57,48,45,48,49,53,34,50,54,63,61,70,68,67,70,97,79,74,81,52,59,57,48,52,48,50,51,50,53,54,48,50,43,51,53,44,50,50,54,48,53,55,48,52,51,53,48,53,49,49,62,72,70,56,56,94,86,67,57,71,68,49,55,51,47,42,49,53,21,54,52,58,46,66,78,40,46,72,69,68,66,57,58,46,49,56,76,86,74,89,44,100,48,44,62,58,47,50,48,22,63,74,70,75,48,84,67,60,67,69,59,57,52,51,55,54,51,54,53,52,50,52,43,29,77,75,65,72,59,88,82,86,88,88,88,81,84,81,81,78,87,79,80,95,75,94,76,91,81,86,84,84,85,85,88,87,86,86,82,90,83,90,77,92,82,92,80,95,69,89,77,77,88,77,77,85,81,85,82,86,84,76,85,76,80,94,82,84,82,90,79,73,87,74,82,81,74,82,80,75,78,85,73,84,78,78,78,81,81,82,80,78,83,79,87,129

Nearest PDB structures (foldseek):
  6jx6-assembly1_C  TM=4.737E-01  e=9.648E+00  Homo sapiens

Sequence (269 aa):
MRRFVAKRYCQHQVPESLQAHLSEPTICPSCQLQRFIKDIRDTQKGIDRRGGIFASRERVREEANVGFDGEIGTQAKRHRAWMRLWRQTKIKVVELVSQLEDIIKTWTHDEEVLGIEMVKEGLKLWREVEEEMAIVPGSVQPNSEYADVITTCITEGTIVPQEIAITLIKNAMKHAMDQNSVTMFLINGKKTGRMGQVPGVVKSRVEAATIGSSGSHRLGLLELGCEVIRGSTFQTIPKDLDPFVNATYNPVIPKTHLSHPKRAALKSQ

pLDDT: mean 73.18, std 23.9, range [25.8, 98.25]

Radius of gyration: 30.56 Å; Cα contacts (8 Å, |Δi|>4): 128; chains: 1; bounding box: 88×46×106 Å

Organism: NCBI:txid1314801

Secondary structure (DSSP, 8-state):
----------SSPPPHHHHTT-SSTTS-HHHHHHHHHHHHHHHHHHHHTTTHHHHHHHHHHHHHHT--SS-TTHHHHHHHHHHHHHHHHHHHHHHHHHHHHHHHHHS-TTS-HHHHHHHHHHHHHHHHHHHHHHPPTT------TTHHHHHHHHHHTPPPPHHHHHHHHHHHHHHHHHHH------------------------------------------------------PPPPS-S-----------------PPPP-------

Foldseek 3Di:
DPPPPPPDFAPDDAPPVLLVLDPHSRHFLQRLLVVLLVQLVVLLVVQVVCLALVSLVVVLVVQVVVDDDDDPQPSVVVSVVSVVSNVVSVVVNVVSLVSLVVCLVPDDPVPDPPNNVSSVNNNVVCVVCVVVSPDGRNPPPPPQPCSVVVVVCVVVVHDRDPVSVVVVVVVVVVVCCVVPVDDDDDDDDDDPDDDDDDDDDDDDDDDDDDDDDDDDDDDDDDDDDPDPDDDDDDDDDDPDDDDPDDPPDDDPDPPDPDDDDDDDDDDDD